Protein AF-A0A7S1C9T9-F1 (afdb_monomer_lite)

Organism: NCBI:txid1486930

Structure (mmCIF, N/CA/C/O backbone):
data_AF-A0A7S1C9T9-F1
#
_entry.id   AF-A0A7S1C9T9-F1
#
loop_
_atom_site.group_PDB
_atom_site.id
_atom_site.type_symbol
_atom_site.label_atom_id
_atom_site.label_alt_id
_atom_site.label_comp_id
_atom_site.label_asym_id
_atom_site.label_entity_id
_atom_site.label_seq_id
_atom_site.pdbx_PDB_ins_code
_atom_site.Cartn_x
_atom_site.Cartn_y
_atom_site.Cartn_z
_atom_site.occupancy
_atom_site.B_iso_or_equiv
_atom_site.auth_seq_id
_atom_site.auth_comp_id
_atom_site.auth_asym_id
_atom_site.auth_atom_id
_atom_site.pdbx_PDB_model_num
ATOM 1 N N . GLU A 1 1 ? 15.257 5.053 -12.855 1.00 74.94 1 GLU A N 1
ATOM 2 C CA . GLU A 1 1 ? 14.164 5.044 -13.873 1.00 74.94 1 GLU A CA 1
ATOM 3 C C . GLU A 1 1 ? 14.576 4.338 -15.169 1.00 74.94 1 GLU A C 1
ATOM 5 O O . GLU A 1 1 ? 15.765 4.117 -15.386 1.00 74.94 1 GLU A O 1
ATOM 10 N N . THR A 1 2 ? 13.607 3.994 -16.032 1.00 85.38 2 THR A N 1
ATOM 11 C CA . THR A 1 2 ? 13.855 3.476 -17.392 1.00 85.38 2 THR A CA 1
ATOM 12 C C . THR A 1 2 ? 13.085 4.294 -18.427 1.00 85.38 2 THR A C 1
ATOM 14 O O . THR A 1 2 ? 11.864 4.397 -18.360 1.00 85.38 2 THR A O 1
ATOM 17 N N . PHE A 1 3 ? 13.801 4.847 -19.402 1.00 87.50 3 PHE A N 1
ATOM 18 C CA . PHE A 1 3 ? 13.254 5.573 -20.543 1.00 87.50 3 PHE A CA 1
ATOM 19 C C . PHE A 1 3 ? 13.081 4.640 -21.746 1.00 87.50 3 PHE A C 1
ATOM 21 O O . PHE A 1 3 ? 13.987 3.866 -22.072 1.00 87.50 3 PHE A O 1
ATOM 28 N N . VAL A 1 4 ? 11.938 4.745 -22.430 1.00 90.62 4 VAL A N 1
ATOM 29 C CA . VAL A 1 4 ? 11.589 3.912 -23.587 1.00 90.62 4 VAL A CA 1
ATOM 30 C C . VAL A 1 4 ? 11.142 4.789 -24.748 1.00 90.62 4 VAL A C 1
ATOM 32 O O . VAL A 1 4 ? 10.147 5.500 -24.652 1.00 90.62 4 VAL A O 1
ATOM 35 N N . ASP A 1 5 ? 11.854 4.696 -25.866 1.00 90.25 5 ASP A N 1
ATOM 36 C CA . ASP A 1 5 ? 11.481 5.322 -27.135 1.00 90.25 5 ASP A CA 1
ATOM 37 C C . ASP A 1 5 ? 11.073 4.239 -28.138 1.00 90.25 5 ASP A C 1
ATOM 39 O O . ASP A 1 5 ? 11.792 3.252 -28.308 1.00 90.25 5 ASP A O 1
ATOM 43 N N . VAL A 1 6 ? 9.925 4.410 -28.797 1.00 89.69 6 VAL A N 1
ATOM 44 C CA . VAL A 1 6 ? 9.402 3.494 -29.818 1.00 89.69 6 VAL A CA 1
ATOM 45 C C . VAL A 1 6 ? 9.073 4.286 -31.076 1.00 89.69 6 VAL A C 1
ATOM 47 O O . VAL A 1 6 ? 8.178 5.128 -31.091 1.00 89.69 6 VAL A O 1
ATOM 50 N N . ALA A 1 7 ? 9.759 3.964 -32.168 1.00 87.56 7 ALA A N 1
ATOM 51 C CA . ALA A 1 7 ? 9.621 4.646 -33.444 1.00 87.56 7 ALA A CA 1
ATOM 52 C C . ALA A 1 7 ? 9.407 3.656 -34.592 1.00 87.56 7 ALA A C 1
ATOM 54 O O . ALA A 1 7 ? 9.913 2.530 -34.594 1.00 87.56 7 ALA A O 1
ATOM 55 N N . ARG A 1 8 ? 8.696 4.102 -35.628 1.00 83.19 8 ARG A N 1
ATOM 56 C CA . ARG A 1 8 ? 8.595 3.377 -36.896 1.00 83.19 8 ARG A CA 1
ATOM 57 C C . ARG A 1 8 ? 9.705 3.853 -37.826 1.00 83.19 8 ARG A C 1
ATOM 59 O O . ARG A 1 8 ? 9.804 5.040 -38.122 1.00 83.19 8 ARG A O 1
ATOM 66 N N . GLY A 1 9 ? 10.556 2.939 -38.281 1.00 71.38 9 GLY A N 1
ATOM 67 C CA . GLY A 1 9 ? 11.629 3.278 -39.211 1.00 71.38 9 GLY A CA 1
ATOM 68 C C . GLY A 1 9 ? 11.079 3.702 -40.573 1.00 71.38 9 GLY A C 1
ATOM 69 O O . GLY A 1 9 ? 10.150 3.083 -41.089 1.00 71.38 9 GLY A O 1
ATOM 70 N N . ALA A 1 10 ? 11.675 4.721 -41.193 1.00 64.69 10 ALA A N 1
ATOM 71 C CA . ALA A 1 10 ? 11.466 4.984 -42.614 1.00 64.69 10 ALA A CA 1
ATOM 72 C C . ALA A 1 10 ? 12.168 3.894 -43.442 1.00 64.69 10 ALA A C 1
ATOM 74 O O . ALA A 1 10 ? 13.320 3.541 -43.184 1.00 64.69 10 ALA A O 1
ATOM 75 N N . SER A 1 11 ? 11.472 3.339 -44.433 1.00 59.44 11 SER A N 1
ATOM 76 C CA . SER A 1 11 ? 12.044 2.336 -45.330 1.00 59.44 11 SER A CA 1
ATOM 77 C C . SER A 1 11 ? 12.941 2.992 -46.370 1.00 59.44 11 SER A C 1
ATOM 79 O O . SER A 1 11 ? 12.469 3.792 -47.172 1.00 59.44 11 SER A O 1
ATOM 81 N N . ALA A 1 12 ? 14.216 2.609 -46.418 1.00 58.22 12 ALA A N 1
ATOM 82 C CA . ALA A 1 12 ? 15.121 3.048 -47.480 1.00 58.22 12 ALA A CA 1
ATOM 83 C C . ALA A 1 12 ? 14.881 2.322 -48.825 1.00 58.22 12 ALA A C 1
ATOM 85 O O . ALA A 1 12 ? 15.506 2.679 -49.820 1.00 58.22 12 ALA A O 1
ATOM 86 N N . ARG A 1 13 ? 14.037 1.273 -48.876 1.00 56.56 13 ARG A N 1
ATOM 87 C CA . ARG A 1 13 ? 13.898 0.377 -50.050 1.00 56.56 13 ARG A CA 1
ATOM 88 C C . ARG A 1 13 ? 12.470 -0.134 -50.319 1.00 56.56 13 ARG A C 1
ATOM 90 O O . ARG A 1 13 ? 12.299 -1.246 -50.802 1.00 56.56 13 ARG A O 1
ATOM 97 N N . GLY A 1 14 ? 11.430 0.638 -50.003 1.00 53.69 14 GLY A N 1
ATOM 98 C CA . GLY A 1 14 ? 10.050 0.346 -50.437 1.00 53.69 14 GLY A CA 1
ATOM 99 C C . GLY A 1 14 ? 9.322 -0.829 -49.753 1.00 53.69 14 GLY A C 1
ATOM 100 O O . GLY A 1 14 ? 8.134 -1.009 -49.992 1.00 53.69 14 GLY A O 1
ATOM 101 N N . GLY A 1 15 ? 9.966 -1.601 -48.870 1.00 56.22 15 GLY A N 1
ATOM 102 C CA . GLY A 1 15 ? 9.287 -2.551 -47.970 1.00 56.22 15 GLY A CA 1
ATOM 103 C C . GLY A 1 15 ? 8.829 -1.863 -46.681 1.00 56.22 15 GLY A C 1
ATOM 104 O O . GLY A 1 15 ? 9.570 -1.031 -46.168 1.00 56.22 15 GLY A O 1
ATOM 105 N N . GLY A 1 16 ? 7.633 -2.161 -46.159 1.00 58.59 16 GLY A N 1
ATOM 106 C CA . GLY A 1 16 ? 7.063 -1.489 -44.978 1.00 58.59 16 GLY A CA 1
ATOM 107 C C . GLY A 1 16 ? 8.057 -1.353 -43.814 1.00 58.59 16 GLY A C 1
ATOM 108 O O . GLY A 1 16 ? 8.670 -2.331 -43.397 1.00 58.59 16 GLY A O 1
ATOM 109 N N . GLY A 1 17 ? 8.247 -0.128 -43.316 1.00 70.12 17 GLY A N 1
ATOM 110 C CA . GLY A 1 17 ? 9.241 0.176 -42.286 1.00 70.12 17 GLY A CA 1
ATOM 111 C C . GLY A 1 17 ? 9.000 -0.578 -40.975 1.00 70.12 17 GLY A C 1
ATOM 112 O O . GLY A 1 17 ? 7.881 -0.558 -40.455 1.00 70.12 17 GLY A O 1
ATOM 113 N N . GLY A 1 18 ? 10.046 -1.241 -40.468 1.00 82.88 18 GLY A N 1
ATOM 114 C CA . GLY A 1 18 ? 10.023 -1.989 -39.208 1.00 82.88 18 GLY A CA 1
ATOM 115 C C . GLY A 1 18 ? 9.964 -1.091 -37.968 1.00 82.88 18 GLY A C 1
ATOM 116 O O . GLY A 1 18 ? 10.210 0.115 -38.041 1.00 82.88 18 GLY A O 1
ATOM 117 N N . TRP A 1 19 ? 9.646 -1.689 -36.822 1.00 89.56 19 TRP A N 1
ATOM 118 C CA . TRP A 1 19 ? 9.646 -1.008 -35.527 1.00 89.56 19 TRP A CA 1
ATOM 119 C C . TRP A 1 19 ? 11.050 -0.966 -34.925 1.00 89.56 19 TRP A C 1
ATOM 121 O O . TRP A 1 19 ? 11.825 -1.912 -35.058 1.00 89.56 19 TRP A O 1
ATOM 131 N N . ARG A 1 20 ? 11.369 0.135 -34.248 1.00 91.12 20 ARG A N 1
ATOM 132 C CA . ARG A 1 20 ? 12.580 0.309 -33.450 1.00 91.12 20 ARG A CA 1
ATOM 133 C C . ARG A 1 20 ? 12.168 0.722 -32.046 1.00 91.12 20 ARG A C 1
ATOM 135 O O . ARG A 1 20 ? 11.386 1.654 -31.905 1.00 91.12 20 ARG A O 1
ATOM 142 N N . SER A 1 21 ? 12.737 0.074 -31.037 1.00 93.19 21 SER A N 1
ATOM 143 C CA . SER A 1 21 ? 12.641 0.517 -29.647 1.00 93.19 21 SER A CA 1
ATOM 144 C C . SER A 1 21 ? 14.030 0.752 -29.060 1.00 93.19 21 SER A C 1
ATOM 146 O O . SER A 1 21 ? 14.940 -0.034 -29.329 1.00 93.19 21 SER A O 1
ATOM 148 N N . ARG A 1 22 ? 14.192 1.795 -28.244 1.00 93.69 22 ARG A N 1
ATOM 149 C CA . ARG A 1 22 ? 15.407 2.085 -27.475 1.00 93.69 22 ARG A CA 1
ATOM 150 C C . ARG A 1 22 ? 15.043 2.201 -25.999 1.00 93.69 22 ARG A C 1
ATOM 152 O O . ARG A 1 22 ? 14.205 3.020 -25.646 1.00 93.69 22 ARG A O 1
ATOM 159 N N . TRP A 1 23 ? 15.707 1.403 -25.172 1.00 95.62 23 TRP A N 1
ATOM 160 C CA . TRP A 1 23 ? 15.523 1.361 -23.723 1.00 95.62 23 TRP A CA 1
ATOM 161 C C . TRP A 1 23 ? 16.794 1.883 -23.054 1.00 95.62 23 TRP A C 1
ATOM 163 O O . TRP A 1 23 ? 17.895 1.517 -23.473 1.00 95.62 23 TRP A O 1
ATOM 173 N N . ILE A 1 24 ? 16.654 2.772 -22.073 1.00 96.06 24 ILE A N 1
ATOM 174 C CA . ILE A 1 24 ? 17.769 3.364 -21.324 1.00 96.06 24 ILE A CA 1
ATOM 175 C C . ILE A 1 24 ? 17.400 3.348 -19.845 1.00 96.06 24 ILE A C 1
ATOM 177 O O . ILE A 1 24 ? 16.468 4.040 -19.443 1.00 96.06 24 ILE A O 1
ATOM 181 N N . SER A 1 25 ? 18.134 2.583 -19.047 1.00 96.19 25 SER A N 1
ATOM 182 C CA . SER A 1 25 ? 17.994 2.557 -17.590 1.00 96.19 25 SER A CA 1
ATOM 183 C C . SER A 1 25 ? 19.137 3.336 -16.946 1.00 96.19 25 SER A C 1
ATOM 185 O O . SER A 1 25 ? 20.246 3.369 -17.477 1.00 96.19 25 SER A O 1
ATOM 187 N N . GLU A 1 26 ? 18.846 4.006 -15.834 1.00 97.00 26 GLU A N 1
ATOM 188 C CA . GLU A 1 26 ? 19.804 4.865 -15.122 1.00 97.00 26 GLU A CA 1
ATOM 189 C C . GLU A 1 26 ? 20.969 4.089 -14.489 1.00 97.00 26 GLU A C 1
ATOM 191 O O . GLU A 1 26 ? 22.088 4.598 -14.438 1.00 97.00 26 GLU A O 1
ATOM 196 N N . SER A 1 27 ? 20.711 2.867 -14.022 1.00 96.12 27 SER A N 1
ATOM 197 C CA . SER A 1 27 ? 21.665 2.026 -13.299 1.00 96.12 27 SER A CA 1
ATOM 198 C C . SER A 1 27 ? 21.349 0.531 -13.476 1.00 96.12 27 SER A C 1
ATOM 200 O O . SER A 1 27 ? 20.482 0.167 -14.277 1.00 96.12 27 SER A O 1
ATOM 202 N N . GLY A 1 28 ? 22.076 -0.337 -12.764 1.00 94.69 28 GLY A N 1
ATOM 203 C CA . GLY A 1 28 ? 21.952 -1.791 -12.868 1.00 94.69 28 GLY A CA 1
ATOM 204 C C . GLY A 1 28 ? 22.689 -2.405 -14.066 1.00 94.69 28 GLY A C 1
ATOM 205 O O . GLY A 1 28 ? 23.679 -1.869 -14.569 1.00 94.69 28 GLY A O 1
ATOM 206 N N . ILE A 1 29 ? 22.217 -3.573 -14.511 1.00 96.19 29 ILE A N 1
ATOM 207 C CA . ILE A 1 29 ? 22.767 -4.309 -15.658 1.00 96.19 29 ILE A CA 1
ATOM 208 C C . ILE A 1 29 ? 21.782 -4.327 -16.827 1.00 96.19 29 ILE A C 1
ATOM 210 O O . ILE A 1 29 ? 20.577 -4.158 -16.656 1.00 96.19 29 ILE A O 1
ATOM 214 N N . VAL A 1 30 ? 22.294 -4.604 -18.026 1.00 96.25 30 VAL A N 1
ATOM 215 C CA . VAL A 1 30 ? 21.436 -4.984 -19.150 1.00 96.25 30 VAL A CA 1
ATOM 216 C C . VAL A 1 30 ? 21.070 -6.456 -18.990 1.00 96.25 30 VAL A C 1
ATOM 218 O O . VAL A 1 30 ? 21.885 -7.329 -19.280 1.00 96.25 30 VAL A O 1
ATOM 221 N N . ASP A 1 31 ? 19.843 -6.713 -18.550 1.00 96.19 31 ASP A N 1
ATOM 222 C CA . ASP A 1 31 ? 19.233 -8.042 -18.524 1.00 96.19 31 ASP A CA 1
ATOM 223 C C . ASP A 1 31 ? 17.978 -8.039 -19.410 1.00 96.19 31 ASP A C 1
ATOM 225 O O . ASP A 1 31 ? 17.092 -7.198 -19.256 1.00 96.19 31 ASP A O 1
ATOM 229 N N . LEU A 1 32 ? 17.934 -8.928 -20.407 1.00 95.06 32 LEU A N 1
ATOM 230 C CA . LEU A 1 32 ? 16.912 -8.919 -21.453 1.00 95.06 32 LEU A CA 1
ATOM 231 C C . LEU A 1 32 ? 16.450 -10.337 -21.788 1.00 95.06 32 LEU A C 1
ATOM 233 O O . LEU A 1 32 ? 17.209 -11.152 -22.310 1.00 95.06 32 LEU A O 1
ATOM 237 N N . SER A 1 33 ? 15.152 -10.582 -21.604 1.00 95.50 33 SER A N 1
ATOM 238 C CA . SER A 1 33 ? 14.474 -11.800 -22.054 1.00 95.50 33 SER A CA 1
ATOM 239 C C . SER A 1 33 ? 13.655 -11.538 -23.321 1.00 95.50 33 SER A C 1
ATOM 241 O O . SER A 1 33 ? 12.766 -10.689 -23.335 1.00 95.50 33 SER A O 1
ATOM 243 N N . LEU A 1 34 ? 13.929 -12.286 -24.396 1.00 95.88 34 LEU A N 1
ATOM 244 C CA . LEU A 1 34 ? 13.195 -12.188 -25.663 1.00 95.88 34 LEU A CA 1
ATOM 245 C C . LEU A 1 34 ? 12.080 -13.241 -25.735 1.00 95.88 34 LEU A C 1
ATOM 247 O O . LEU A 1 34 ? 12.343 -14.439 -25.839 1.00 95.88 34 LEU A O 1
ATOM 251 N N . LEU A 1 35 ? 10.827 -12.783 -25.726 1.00 96.81 35 LEU A N 1
ATOM 252 C CA . LEU A 1 35 ? 9.632 -13.632 -25.774 1.00 96.81 35 LEU A CA 1
ATOM 253 C C . LEU A 1 35 ? 9.141 -13.764 -27.222 1.00 96.81 35 LEU A C 1
ATOM 255 O O . LEU A 1 35 ? 8.438 -12.899 -27.743 1.00 96.81 35 LEU A O 1
ATOM 259 N N . VAL A 1 36 ? 9.560 -14.827 -27.906 1.00 96.25 36 VAL A N 1
ATOM 260 C CA . VAL A 1 36 ? 9.461 -14.931 -29.375 1.00 96.25 36 VAL A CA 1
ATOM 261 C C . VAL A 1 36 ? 8.105 -15.405 -29.917 1.00 96.25 36 VAL A C 1
ATOM 263 O O . VAL A 1 36 ? 7.907 -15.420 -31.131 1.00 96.25 36 VAL A O 1
ATOM 266 N N . GLY A 1 37 ? 7.145 -15.787 -29.069 1.00 90.12 37 GLY A N 1
ATOM 267 C CA . GLY A 1 37 ? 5.877 -16.342 -29.561 1.00 90.12 37 GLY A CA 1
ATOM 268 C C . GLY A 1 37 ? 6.070 -17.684 -30.294 1.00 90.12 37 GLY A C 1
ATOM 269 O O . GLY A 1 37 ? 6.998 -18.420 -29.960 1.00 90.12 37 GLY A O 1
ATOM 270 N N . PRO A 1 38 ? 5.172 -18.074 -31.224 1.00 96.19 38 PRO A N 1
ATOM 271 C CA . PRO A 1 38 ? 4.821 -17.270 -32.407 1.00 96.19 38 PRO A CA 1
ATOM 272 C C . PRO A 1 38 ? 3.443 -16.597 -32.365 1.00 96.19 38 PRO A C 1
ATOM 274 O O . PRO A 1 38 ? 3.110 -15.821 -33.257 1.00 96.19 38 PRO A O 1
ATOM 277 N N . ARG A 1 39 ? 2.614 -16.897 -31.359 1.00 98.00 39 ARG A N 1
ATOM 278 C CA . ARG A 1 39 ? 1.296 -16.270 -31.162 1.00 98.00 39 ARG A CA 1
ATOM 279 C C . ARG A 1 39 ? 1.306 -15.426 -29.885 1.00 98.00 39 ARG A C 1
ATOM 281 O O . ARG A 1 39 ? 2.039 -15.776 -28.958 1.00 98.00 39 ARG A O 1
ATOM 288 N N . PRO A 1 40 ? 0.466 -14.378 -29.774 1.00 97.00 40 PRO A N 1
ATOM 289 C CA . PRO A 1 40 ? 0.428 -13.526 -28.584 1.00 97.00 40 PRO A CA 1
ATOM 290 C C . PRO A 1 40 ? 0.271 -14.291 -27.260 1.00 97.00 40 PRO A C 1
ATOM 292 O O . PRO A 1 40 ? 0.967 -13.997 -26.294 1.00 97.00 40 PRO A O 1
ATOM 295 N N . HIS A 1 41 ? -0.568 -15.333 -27.209 1.00 97.00 41 HIS A N 1
ATOM 296 C CA . HIS A 1 41 ? -0.736 -16.121 -25.981 1.00 97.00 41 HIS A CA 1
ATOM 297 C C . HIS A 1 41 ? 0.470 -17.021 -25.662 1.00 97.00 41 HIS A C 1
ATOM 299 O O . HIS A 1 41 ? 0.636 -17.418 -24.512 1.00 97.00 41 HIS A O 1
ATOM 305 N N . ASP A 1 42 ? 1.302 -17.374 -26.648 1.00 98.06 42 ASP A N 1
ATOM 306 C CA . ASP A 1 42 ? 2.533 -18.137 -26.412 1.00 98.06 42 ASP A CA 1
ATOM 307 C C . ASP A 1 42 ? 3.591 -17.219 -25.774 1.00 98.06 42 ASP A C 1
ATOM 309 O O . ASP A 1 42 ? 4.225 -17.612 -24.796 1.00 98.06 42 ASP A O 1
ATOM 313 N N . ALA A 1 43 ? 3.696 -15.966 -26.239 1.00 97.44 43 ALA A N 1
ATOM 314 C CA . ALA A 1 43 ? 4.528 -14.941 -25.601 1.00 97.44 43 ALA A CA 1
ATOM 315 C C . ALA A 1 43 ? 4.049 -14.622 -24.173 1.00 97.44 43 ALA A C 1
ATOM 317 O O . ALA A 1 43 ? 4.859 -14.553 -23.251 1.00 97.44 43 ALA A O 1
ATOM 318 N N . LEU A 1 44 ? 2.731 -14.530 -23.954 1.00 97.19 44 LEU A N 1
ATOM 319 C CA . LEU A 1 44 ? 2.160 -14.366 -22.612 1.00 97.19 44 LEU A CA 1
ATOM 320 C C . LEU A 1 44 ? 2.524 -15.539 -21.684 1.00 97.19 44 LEU A C 1
ATOM 322 O O . LEU A 1 44 ? 2.905 -15.329 -20.535 1.00 97.19 44 LEU A O 1
ATOM 326 N N . ARG A 1 45 ? 2.461 -16.787 -22.173 1.00 97.56 45 ARG A N 1
ATOM 327 C CA . ARG A 1 45 ? 2.895 -17.960 -21.393 1.00 97.56 45 ARG A CA 1
ATOM 328 C C . ARG A 1 45 ? 4.375 -17.891 -21.030 1.00 97.56 45 ARG A C 1
ATOM 330 O O . ARG A 1 45 ? 4.706 -18.189 -19.889 1.00 97.56 45 ARG A O 1
ATOM 337 N N . GLN A 1 46 ? 5.236 -17.490 -21.966 1.00 98.12 46 GLN A N 1
ATOM 338 C CA . GLN A 1 46 ? 6.669 -17.308 -21.710 1.00 98.12 46 GLN A CA 1
ATOM 339 C C . GLN A 1 46 ? 6.907 -16.227 -20.645 1.00 98.12 46 GLN A C 1
ATOM 341 O O . GLN A 1 46 ? 7.656 -16.471 -19.707 1.00 98.12 46 GLN A O 1
ATOM 346 N N . MET A 1 47 ? 6.206 -15.090 -20.730 1.00 97.88 47 MET A N 1
ATOM 347 C CA . MET A 1 47 ? 6.270 -14.022 -19.725 1.00 97.88 47 MET A CA 1
ATOM 348 C C . MET A 1 47 ? 5.898 -14.543 -18.332 1.00 97.88 47 MET A C 1
ATOM 350 O O . MET A 1 47 ? 6.693 -14.460 -17.403 1.00 97.88 47 MET A O 1
ATOM 354 N N . THR A 1 48 ? 4.726 -15.172 -18.202 1.00 97.75 48 THR A N 1
ATOM 355 C CA . THR A 1 48 ? 4.239 -15.675 -16.902 1.00 97.75 48 THR A CA 1
ATOM 356 C C . THR A 1 48 ? 5.029 -16.865 -16.350 1.00 97.75 48 THR A C 1
ATOM 358 O O . THR A 1 48 ? 4.933 -17.172 -15.165 1.00 97.75 48 THR A O 1
ATOM 361 N N . ALA A 1 49 ? 5.808 -17.559 -17.183 1.00 97.38 49 ALA A N 1
ATOM 362 C CA . ALA A 1 49 ? 6.744 -18.575 -16.709 1.00 97.38 49 ALA A CA 1
ATOM 363 C C . ALA A 1 49 ? 7.962 -17.953 -16.007 1.00 97.38 49 ALA A C 1
ATOM 365 O O . ALA A 1 49 ? 8.536 -18.596 -15.134 1.00 97.38 49 ALA A O 1
ATOM 366 N N . LEU A 1 50 ? 8.335 -16.721 -16.372 1.00 97.38 50 LEU A N 1
ATOM 367 C CA . LEU A 1 50 ? 9.443 -15.979 -15.769 1.00 97.38 50 LEU A CA 1
ATOM 368 C C . LEU A 1 50 ? 8.990 -15.162 -14.555 1.00 97.38 50 LEU A C 1
ATOM 370 O O . LEU A 1 50 ? 9.662 -15.163 -13.532 1.00 97.38 50 LEU A O 1
ATOM 374 N N . THR A 1 51 ? 7.853 -14.472 -14.663 1.00 96.88 51 THR A N 1
ATOM 375 C CA . THR A 1 51 ? 7.412 -13.474 -13.669 1.00 96.88 51 THR A CA 1
ATOM 376 C C . THR A 1 51 ? 6.293 -13.967 -12.754 1.00 96.88 51 THR A C 1
ATOM 378 O O . THR A 1 51 ? 5.784 -13.207 -11.937 1.00 96.88 51 THR A O 1
ATOM 381 N N . GLY A 1 52 ? 5.861 -15.219 -12.909 1.00 97.12 52 GLY A N 1
ATOM 382 C CA . GLY A 1 52 ? 4.716 -15.770 -12.192 1.00 97.12 52 GLY A CA 1
ATOM 383 C C . GLY A 1 52 ? 3.373 -15.513 -12.880 1.00 97.12 52 GLY A C 1
ATOM 384 O O . GLY A 1 52 ? 3.262 -14.865 -13.925 1.00 97.12 52 GLY A O 1
ATOM 385 N N . ARG A 1 53 ? 2.323 -16.094 -12.297 1.00 97.50 53 ARG A N 1
ATOM 386 C CA . ARG A 1 53 ? 0.937 -15.997 -12.774 1.00 97.50 53 ARG A CA 1
ATOM 387 C C . ARG A 1 53 ? 0.111 -15.204 -11.773 1.00 97.50 53 ARG A C 1
ATOM 389 O O . ARG A 1 53 ? 0.436 -15.184 -10.592 1.00 97.50 53 ARG A O 1
ATOM 396 N N . GLN A 1 54 ? -0.986 -14.624 -12.253 1.00 97.31 54 GLN A N 1
ATOM 397 C CA . GLN A 1 54 ? -1.979 -13.973 -11.406 1.00 97.31 54 GLN A CA 1
ATOM 398 C C . GLN A 1 54 ? -2.399 -14.908 -10.263 1.00 97.31 54 GLN A C 1
ATOM 400 O O . GLN A 1 54 ? -2.861 -16.025 -10.517 1.00 97.31 54 GLN A O 1
ATOM 405 N N . ALA A 1 55 ? -2.251 -14.441 -9.022 1.00 97.19 55 ALA A N 1
ATOM 406 C CA . ALA A 1 55 ? -2.810 -15.116 -7.859 1.00 97.19 55 ALA A CA 1
ATOM 407 C C . ALA A 1 55 ? -4.332 -15.219 -8.020 1.00 97.19 55 ALA A C 1
ATOM 409 O O . ALA A 1 55 ? -4.966 -14.264 -8.477 1.00 97.19 55 ALA A O 1
ATOM 410 N N . LEU A 1 56 ? -4.915 -16.371 -7.682 1.00 97.88 56 LEU A N 1
ATOM 411 C CA . LEU A 1 56 ? -6.357 -16.582 -7.799 1.00 97.88 56 LEU A CA 1
ATOM 412 C C . LEU A 1 56 ? -7.080 -15.629 -6.830 1.00 97.88 56 LEU A C 1
ATOM 414 O O . LEU A 1 56 ? -6.935 -15.810 -5.620 1.00 97.88 56 LEU A O 1
ATOM 418 N N . PRO A 1 57 ? -7.843 -14.632 -7.317 1.00 97.81 57 PRO A N 1
ATOM 419 C CA . PRO A 1 57 ? -8.507 -13.696 -6.423 1.00 97.81 57 PRO A CA 1
ATOM 420 C C . PRO A 1 57 ? -9.609 -14.409 -5.627 1.00 97.81 57 PRO A C 1
ATOM 422 O O . PRO A 1 57 ? -10.300 -15.279 -6.179 1.00 97.81 57 PRO A O 1
ATOM 425 N N . PRO A 1 58 ? -9.828 -14.042 -4.352 1.00 97.75 58 PRO A N 1
ATOM 426 C CA . PRO A 1 58 ? -11.002 -14.503 -3.630 1.00 97.75 58 PRO A CA 1
ATOM 427 C C . PRO A 1 58 ? -12.259 -13.997 -4.344 1.00 97.75 58 PRO A C 1
ATOM 429 O O . PRO A 1 58 ? -12.280 -12.901 -4.900 1.00 97.75 58 PRO A O 1
ATOM 432 N N . ARG A 1 59 ? -13.329 -14.797 -4.335 1.00 98.25 59 ARG A N 1
ATOM 433 C CA . ARG A 1 59 ? -14.521 -14.539 -5.161 1.00 98.25 59 ARG A CA 1
ATOM 434 C C . ARG A 1 59 ? -15.110 -13.134 -4.975 1.00 98.25 59 ARG A C 1
ATOM 436 O O . ARG A 1 59 ? -15.514 -12.537 -5.967 1.00 98.25 59 ARG A O 1
ATOM 443 N N . PHE A 1 60 ? -15.142 -12.622 -3.743 1.00 98.44 60 PHE A N 1
ATOM 444 C CA . PHE A 1 60 ? -15.699 -11.299 -3.433 1.00 98.44 60 PHE A CA 1
ATOM 445 C C . PHE A 1 60 ? -14.941 -10.163 -4.142 1.00 98.44 60 PHE A C 1
ATOM 447 O O . PHE A 1 60 ? -15.543 -9.153 -4.483 1.00 98.44 60 PHE A O 1
ATOM 454 N N . ALA A 1 61 ? -13.639 -10.341 -4.414 1.00 98.31 61 ALA A N 1
ATOM 455 C CA . ALA A 1 61 ? -12.794 -9.321 -5.037 1.00 98.31 61 ALA A CA 1
ATOM 456 C C . ALA A 1 61 ? -13.086 -9.128 -6.538 1.00 98.31 61 ALA A C 1
ATOM 458 O O . ALA A 1 61 ? -12.552 -8.222 -7.170 1.00 98.31 61 ALA A O 1
ATOM 459 N N . LEU A 1 62 ? -13.910 -10.005 -7.123 1.00 98.56 62 LEU A N 1
ATOM 460 C CA . LEU A 1 62 ? -14.437 -9.876 -8.485 1.00 98.56 62 LEU A CA 1
ATOM 461 C C . LEU A 1 62 ? -15.822 -9.207 -8.515 1.00 98.56 62 LEU A C 1
ATOM 463 O O . LEU A 1 62 ? -16.372 -8.995 -9.597 1.00 98.56 62 LEU A O 1
ATOM 467 N N . GLY A 1 63 ? -16.409 -8.955 -7.342 1.00 98.44 63 GLY A N 1
ATOM 468 C CA . GLY A 1 63 ? -17.707 -8.318 -7.178 1.00 98.44 63 GLY A CA 1
ATOM 469 C C . GLY A 1 63 ? -17.654 -6.803 -7.356 1.00 98.44 63 GLY A C 1
ATOM 470 O O . GLY A 1 63 ? -16.673 -6.241 -7.843 1.00 98.44 63 GLY A O 1
ATOM 471 N N . TYR A 1 64 ? -18.724 -6.114 -6.955 1.00 98.75 64 TYR A N 1
ATOM 472 C CA . TYR A 1 64 ? -18.746 -4.650 -6.981 1.00 98.75 64 TYR A CA 1
ATOM 473 C C . TYR A 1 64 ? -18.164 -4.068 -5.686 1.00 98.75 64 TYR A C 1
ATOM 475 O O . TYR A 1 64 ? -18.545 -4.455 -4.579 1.00 98.75 64 TYR A O 1
ATOM 483 N N . HIS A 1 65 ? -17.227 -3.134 -5.843 1.00 98.88 65 HIS A N 1
ATOM 484 C CA . HIS A 1 65 ? -16.526 -2.453 -4.761 1.00 98.88 65 HIS A CA 1
ATOM 485 C C . HIS A 1 65 ? -17.005 -1.003 -4.687 1.00 98.88 65 HIS A C 1
ATOM 487 O O . HIS A 1 65 ? -16.906 -0.258 -5.662 1.00 98.88 65 HIS A O 1
ATOM 493 N N . GLN A 1 66 ? -17.499 -0.598 -3.522 1.00 98.81 66 GLN A N 1
ATOM 494 C CA . GLN A 1 66 ? -18.023 0.738 -3.284 1.00 98.81 66 GLN A CA 1
ATOM 495 C C . GLN A 1 66 ? -17.055 1.535 -2.400 1.00 98.81 66 GLN A C 1
ATOM 497 O O . GLN A 1 66 ? -16.847 1.229 -1.225 1.00 98.81 66 GLN A O 1
ATOM 502 N N . CYS A 1 67 ? -16.488 2.600 -2.967 1.00 98.81 67 CYS A N 1
ATOM 503 C CA . CYS A 1 67 ? -15.453 3.424 -2.348 1.00 98.81 67 CYS A CA 1
ATOM 504 C C . CYS A 1 67 ? -15.707 4.920 -2.584 1.00 98.81 67 CYS A C 1
ATOM 506 O O . CYS A 1 67 ? -16.356 5.311 -3.557 1.00 98.81 67 CYS A O 1
ATOM 508 N N . ARG A 1 68 ? -15.183 5.753 -1.684 1.00 98.69 68 ARG A N 1
ATOM 509 C CA . ARG A 1 68 ? -14.937 7.187 -1.872 1.00 98.69 68 ARG A CA 1
ATOM 510 C C . ARG A 1 68 ? -13.913 7.658 -0.842 1.00 98.69 68 ARG A C 1
ATOM 512 O O . ARG A 1 68 ? -13.858 7.102 0.250 1.00 98.69 68 ARG A O 1
ATOM 519 N N . TRP A 1 69 ? -13.260 8.776 -1.128 1.00 97.88 69 TRP A N 1
ATOM 520 C CA . TRP A 1 69 ? -12.587 9.586 -0.116 1.00 97.88 69 TRP A CA 1
ATOM 521 C C . TRP A 1 69 ? -13.577 10.584 0.508 1.00 97.88 69 TRP A C 1
ATOM 523 O O . TRP A 1 69 ? -14.007 11.542 -0.141 1.00 97.88 69 TRP A O 1
ATOM 533 N N . ASN A 1 70 ? -14.038 10.452 1.752 1.00 98.12 70 ASN A N 1
ATOM 534 C CA . ASN A 1 70 ? -14.079 9.303 2.664 1.00 98.12 70 ASN A CA 1
ATOM 535 C C . ASN A 1 70 ? -15.547 9.028 3.046 1.00 98.12 70 ASN A C 1
ATOM 537 O O . ASN A 1 70 ? -16.363 9.961 2.984 1.00 98.12 70 ASN A O 1
ATOM 541 N N . TYR A 1 71 ? -15.887 7.816 3.496 1.00 98.75 71 TYR A N 1
ATOM 542 C CA . TYR A 1 71 ? -17.049 7.665 4.389 1.00 98.75 71 TYR A CA 1
ATOM 543 C C . TYR A 1 71 ? -16.722 8.278 5.742 1.00 98.75 71 TYR A C 1
ATOM 545 O O . TYR A 1 71 ? -15.591 8.163 6.215 1.00 98.75 71 TYR A O 1
ATOM 553 N N . LYS A 1 72 ? -17.695 8.986 6.311 1.00 98.38 72 LYS A N 1
ATOM 554 C CA . LYS A 1 72 ? -17.462 9.885 7.446 1.00 98.38 72 LYS A CA 1
ATOM 555 C C . LYS A 1 72 ? -17.214 9.142 8.754 1.00 98.38 72 LYS A C 1
ATOM 557 O O . LYS A 1 72 ? -16.348 9.554 9.510 1.00 98.38 72 LYS A O 1
ATOM 562 N N . ASP A 1 73 ? -18.001 8.108 9.015 1.00 98.81 73 ASP A N 1
ATOM 563 C CA . ASP A 1 73 ? -18.064 7.377 10.281 1.00 98.81 73 ASP A CA 1
ATOM 564 C C . ASP A 1 73 ? -18.796 6.033 10.080 1.00 98.81 73 ASP A C 1
ATOM 566 O O . ASP A 1 73 ? -19.237 5.701 8.973 1.00 98.81 73 ASP A O 1
ATOM 570 N N . GLU A 1 74 ? -18.959 5.255 11.152 1.00 98.50 74 GLU A N 1
ATOM 571 C CA . GLU A 1 74 ? -19.727 3.997 11.134 1.00 98.50 74 GLU A CA 1
ATOM 572 C C . GLU A 1 74 ? -21.185 4.173 10.686 1.00 98.50 74 GLU A C 1
ATOM 574 O O . GLU A 1 74 ? -21.754 3.288 10.041 1.00 98.50 74 GLU A O 1
ATOM 579 N N . ALA A 1 75 ? -21.814 5.306 11.011 1.00 98.69 75 ALA A N 1
ATOM 580 C CA . ALA A 1 75 ? -23.202 5.556 10.642 1.00 98.69 75 ALA A CA 1
ATOM 581 C C . ALA A 1 75 ? -23.347 5.755 9.127 1.00 98.69 75 ALA A C 1
ATOM 583 O O . ALA A 1 75 ? -24.292 5.232 8.534 1.00 98.69 75 ALA A O 1
ATOM 584 N N . ASP A 1 76 ? -22.401 6.452 8.495 1.00 98.81 76 ASP A N 1
ATOM 585 C CA . ASP A 1 76 ? -22.315 6.605 7.042 1.00 98.81 76 ASP A CA 1
ATOM 586 C C . ASP A 1 76 ? -22.099 5.246 6.357 1.00 98.81 76 ASP A C 1
ATOM 588 O O . ASP A 1 76 ? -22.807 4.910 5.407 1.00 98.81 76 ASP A O 1
ATOM 592 N N . VAL A 1 77 ? -21.217 4.398 6.905 1.00 98.75 77 VAL A N 1
ATOM 593 C CA . VAL A 1 77 ? -21.012 3.022 6.414 1.00 98.75 77 VAL A CA 1
ATOM 594 C C . VAL A 1 77 ? -22.319 2.226 6.413 1.00 98.75 77 VAL A C 1
ATOM 596 O O . VAL A 1 77 ? -22.686 1.638 5.392 1.00 98.75 77 VAL A O 1
ATOM 599 N N . PHE A 1 78 ? -23.064 2.231 7.522 1.00 98.62 78 PHE A N 1
ATOM 600 C CA . PHE A 1 78 ? -24.340 1.517 7.595 1.00 98.62 78 PHE A CA 1
ATOM 601 C C . PHE A 1 78 ? -25.440 2.149 6.741 1.00 98.62 78 PHE A C 1
ATOM 603 O O . PHE A 1 78 ? -26.296 1.429 6.225 1.00 98.62 78 PHE A O 1
ATOM 610 N N . ALA A 1 79 ? -25.442 3.472 6.579 1.00 98.75 79 ALA A N 1
ATOM 611 C CA . ALA A 1 79 ? -26.391 4.150 5.705 1.00 98.75 79 ALA A CA 1
ATOM 612 C C . ALA A 1 79 ? -26.181 3.736 4.242 1.00 98.75 79 ALA A C 1
ATOM 614 O O . ALA A 1 79 ? -27.152 3.460 3.536 1.00 98.75 79 ALA A O 1
ATOM 615 N N . VAL A 1 80 ? -24.924 3.633 3.804 1.00 98.69 80 VAL A N 1
ATOM 616 C CA . VAL A 1 80 ? -24.564 3.144 2.468 1.00 98.69 80 VAL A CA 1
ATOM 617 C C . VAL A 1 80 ? -24.961 1.674 2.307 1.00 98.69 80 VAL A C 1
ATOM 619 O O . VAL A 1 80 ? -25.691 1.360 1.367 1.00 98.69 80 VAL A O 1
ATOM 622 N N . ASP A 1 81 ? -24.579 0.799 3.246 1.00 98.50 81 ASP A N 1
ATOM 623 C CA . ASP A 1 81 ? -24.966 -0.627 3.273 1.00 98.50 81 ASP A CA 1
ATOM 624 C C . ASP A 1 81 ? -26.481 -0.817 3.103 1.00 98.50 81 ASP A C 1
ATOM 626 O O . ASP A 1 81 ? -26.933 -1.579 2.243 1.00 98.50 81 ASP A O 1
ATOM 630 N N . ALA A 1 82 ? -27.266 -0.057 3.872 1.00 98.44 82 ALA A N 1
ATOM 631 C CA . ALA A 1 82 ? -28.721 -0.101 3.840 1.00 98.44 82 ALA A CA 1
ATOM 632 C C . ALA A 1 82 ? -29.306 0.409 2.515 1.00 98.44 82 ALA A C 1
ATOM 634 O O . ALA A 1 82 ? -30.321 -0.116 2.060 1.00 98.44 82 ALA A O 1
ATOM 635 N N . LYS A 1 83 ? -28.686 1.403 1.866 1.00 98.62 83 LYS A N 1
ATOM 636 C CA . LYS A 1 83 ? -29.169 1.933 0.582 1.00 98.62 83 LYS A CA 1
ATOM 637 C C . LYS A 1 83 ? -28.962 0.966 -0.579 1.00 98.62 83 LYS A C 1
ATOM 639 O O . LYS A 1 83 ? -29.822 0.902 -1.455 1.00 98.62 83 LYS A O 1
ATOM 644 N N . PHE A 1 84 ? -27.887 0.180 -0.576 1.00 98.50 84 PHE A N 1
ATOM 645 C CA . PHE A 1 84 ? -27.735 -0.908 -1.549 1.00 98.50 84 PHE A CA 1
ATOM 646 C C . PHE A 1 84 ? -28.835 -1.961 -1.401 1.00 98.50 84 PHE A C 1
ATOM 648 O O . PHE A 1 84 ? -29.393 -2.400 -2.406 1.00 98.50 84 PHE A O 1
ATOM 655 N N . GLU A 1 85 ? -29.199 -2.305 -0.163 1.00 96.88 85 GLU A N 1
ATOM 656 C CA . GLU A 1 85 ? -30.321 -3.210 0.116 1.00 96.88 85 GLU A CA 1
ATOM 657 C C . GLU A 1 85 ? -31.664 -2.607 -0.322 1.00 96.88 85 GLU A C 1
ATOM 659 O O . GLU A 1 85 ? -32.418 -3.242 -1.057 1.00 96.88 85 GLU A O 1
ATOM 664 N N . GLU A 1 86 ? -31.951 -1.360 0.068 1.00 98.38 86 GLU A N 1
ATOM 665 C CA . GLU A 1 86 ? -33.192 -0.650 -0.280 1.00 98.38 86 GLU A CA 1
ATOM 666 C C . GLU A 1 86 ? -33.419 -0.586 -1.795 1.00 98.38 86 GLU A C 1
ATOM 668 O O . GLU A 1 86 ? -34.543 -0.754 -2.270 1.00 98.38 86 GLU A O 1
ATOM 673 N N . HIS A 1 87 ? -32.352 -0.350 -2.558 1.00 98.44 87 HIS A N 1
ATOM 674 C CA . HIS A 1 87 ? -32.416 -0.207 -4.009 1.00 98.44 87 HIS A CA 1
ATOM 675 C C . HIS A 1 87 ? -32.128 -1.505 -4.774 1.00 98.44 87 HIS A C 1
ATOM 677 O O . HIS A 1 87 ? -32.129 -1.485 -6.005 1.00 98.44 87 HIS A O 1
ATOM 683 N N . ASN A 1 88 ? -31.927 -2.627 -4.074 1.00 97.31 88 ASN A N 1
ATOM 684 C CA . ASN A 1 88 ? -31.617 -3.931 -4.663 1.00 97.31 88 ASN A CA 1
ATOM 685 C C . ASN A 1 88 ? -30.418 -3.880 -5.636 1.00 97.31 88 ASN A C 1
ATOM 687 O O . ASN A 1 88 ? -30.446 -4.463 -6.724 1.00 97.31 88 ASN A O 1
ATOM 691 N N . PHE A 1 89 ? -29.366 -3.156 -5.247 1.00 98.12 89 PHE A N 1
ATOM 692 C CA . PHE A 1 89 ? -28.093 -3.132 -5.959 1.00 98.12 89 PHE A CA 1
ATOM 693 C C . PHE A 1 89 ? -27.083 -4.035 -5.237 1.00 98.12 89 PHE A C 1
ATOM 695 O O . PHE A 1 89 ? -26.826 -3.827 -4.051 1.00 98.12 89 PHE A O 1
ATOM 702 N N . PRO A 1 90 ? -26.488 -5.032 -5.914 1.00 97.88 90 PRO A N 1
ATOM 703 C CA . PRO A 1 90 ? -25.497 -5.897 -5.288 1.00 97.88 90 PRO A CA 1
ATOM 704 C C . PRO A 1 90 ? -24.153 -5.176 -5.127 1.00 97.88 90 PRO A C 1
ATOM 706 O O . PRO A 1 90 ? -23.691 -4.497 -6.045 1.00 97.88 90 PRO A O 1
ATOM 709 N N . TYR A 1 91 ? -23.500 -5.378 -3.982 1.00 98.62 91 TYR A N 1
ATOM 710 C CA . TYR A 1 91 ? -22.092 -5.045 -3.777 1.00 98.62 91 TYR A CA 1
ATOM 711 C C . TYR A 1 91 ? -21.439 -6.018 -2.794 1.00 98.62 91 TYR A C 1
ATOM 713 O O . TYR A 1 91 ? -22.108 -6.556 -1.909 1.00 98.62 91 TYR A O 1
ATOM 721 N N . ASP A 1 92 ? -20.133 -6.217 -2.949 1.00 98.81 92 ASP A N 1
ATOM 722 C CA . ASP A 1 92 ? -19.353 -7.178 -2.170 1.00 98.81 92 ASP A CA 1
ATOM 723 C C . ASP A 1 92 ? -18.456 -6.488 -1.138 1.00 98.81 92 ASP A C 1
ATOM 725 O O . ASP A 1 92 ? -18.240 -7.037 -0.058 1.00 98.81 92 ASP A O 1
ATOM 729 N N . VAL A 1 93 ? -17.930 -5.292 -1.440 1.00 98.94 93 VAL A N 1
ATOM 730 C CA . VAL A 1 93 ? -16.899 -4.649 -0.607 1.00 98.94 93 VAL A CA 1
ATOM 731 C C . VAL A 1 93 ? -17.173 -3.168 -0.379 1.00 98.94 93 VAL A C 1
ATOM 733 O O . VAL A 1 93 ? -17.393 -2.426 -1.337 1.00 98.94 93 VAL A O 1
ATOM 736 N N . LEU A 1 94 ? -17.087 -2.725 0.877 1.00 98.88 94 LEU A N 1
ATOM 737 C CA . LEU A 1 94 ? -17.080 -1.308 1.253 1.00 98.88 94 LEU A CA 1
ATOM 738 C C . LEU A 1 94 ? -15.671 -0.879 1.676 1.00 98.88 94 LEU A C 1
ATOM 740 O O . LEU A 1 94 ? -15.007 -1.583 2.433 1.00 98.88 94 LEU A O 1
ATOM 744 N N . TRP A 1 95 ? -15.211 0.261 1.170 1.00 98.94 95 TRP A N 1
ATOM 745 C CA . TRP A 1 95 ? -13.834 0.729 1.351 1.00 98.94 95 TRP A CA 1
ATOM 746 C C . TRP A 1 95 ? -13.759 1.937 2.281 1.00 98.94 95 TRP A C 1
ATOM 748 O O . TRP A 1 95 ? -14.569 2.855 2.162 1.00 98.94 95 TRP A O 1
ATOM 758 N N . LEU A 1 96 ? -12.756 1.962 3.153 1.00 98.94 96 LEU A N 1
ATOM 759 C CA . LEU A 1 96 ? -12.425 3.080 4.024 1.00 98.94 96 LEU A CA 1
ATOM 760 C C . LEU A 1 96 ? -11.059 3.652 3.647 1.00 98.94 96 LEU A C 1
ATOM 762 O O . LEU A 1 96 ? -10.020 3.013 3.810 1.00 98.94 96 LEU A O 1
ATOM 766 N N . ASP A 1 97 ? -11.096 4.878 3.145 1.00 98.88 97 ASP A N 1
ATOM 767 C CA . ASP A 1 97 ? -9.931 5.680 2.774 1.00 98.88 97 ASP A CA 1
ATOM 768 C C . ASP A 1 97 ? -9.341 6.373 4.035 1.00 98.88 97 ASP A C 1
ATOM 770 O O . ASP A 1 97 ? -9.803 6.120 5.156 1.00 98.88 97 ASP A O 1
ATOM 774 N N . ILE A 1 98 ? -8.311 7.206 3.909 1.00 98.56 98 ILE A N 1
ATOM 775 C CA . ILE A 1 98 ? -7.380 7.612 4.976 1.00 98.56 98 ILE A CA 1
ATOM 776 C C . ILE A 1 98 ? -8.025 8.258 6.210 1.00 98.56 98 ILE A C 1
ATOM 778 O O . ILE A 1 98 ? -7.451 8.192 7.298 1.00 98.56 98 ILE A O 1
ATOM 782 N N . GLU A 1 99 ? -9.214 8.860 6.091 1.00 98.69 99 GLU A N 1
ATOM 783 C CA . GLU A 1 99 ? -9.897 9.502 7.228 1.00 98.69 99 GLU A CA 1
ATOM 784 C C . GLU A 1 99 ? -10.432 8.506 8.274 1.00 98.69 99 GLU A C 1
ATOM 786 O O . GLU A 1 99 ? -10.895 8.937 9.323 1.00 98.69 99 GLU A O 1
ATOM 791 N N . HIS A 1 100 ? -10.357 7.189 8.035 1.00 98.81 100 HIS A N 1
ATOM 792 C CA . HIS A 1 100 ? -10.708 6.197 9.062 1.00 98.81 100 HIS A CA 1
ATOM 793 C C . HIS A 1 100 ? -9.654 6.050 10.167 1.00 98.81 100 HIS A C 1
ATOM 795 O O . HIS A 1 100 ? -9.944 5.489 11.222 1.00 98.81 100 HIS A O 1
ATOM 801 N N . THR A 1 101 ? -8.434 6.524 9.918 1.00 98.81 101 THR A N 1
ATOM 802 C CA . THR A 1 101 ? -7.285 6.393 10.822 1.00 98.81 101 THR A CA 1
ATOM 803 C C . THR A 1 101 ? -7.237 7.515 11.863 1.00 98.81 101 THR A C 1
ATOM 805 O O . THR A 1 101 ? -7.665 8.637 11.591 1.00 98.81 101 THR A O 1
ATOM 808 N N . ASP A 1 102 ? -6.608 7.280 13.021 1.00 98.56 102 ASP A N 1
ATOM 809 C CA . ASP A 1 102 ? -6.290 8.353 13.976 1.00 98.56 102 ASP A CA 1
ATOM 810 C C . ASP A 1 102 ? -5.168 9.240 13.415 1.00 98.56 102 ASP A C 1
ATOM 812 O O . ASP A 1 102 ? -3.970 8.965 13.558 1.00 98.56 102 ASP A O 1
ATOM 816 N N . GLY A 1 103 ? -5.553 10.331 12.752 1.00 98.06 103 GLY A N 1
ATOM 817 C CA . GLY A 1 103 ? -4.614 11.350 12.290 1.00 98.06 103 GLY A CA 1
ATOM 818 C C . GLY A 1 103 ? -3.584 10.826 11.284 1.00 98.06 103 GLY A C 1
ATOM 819 O O . GLY A 1 103 ? -2.427 11.265 11.327 1.00 98.06 103 GLY A O 1
ATOM 820 N N . LYS A 1 104 ? -4.004 9.914 10.390 1.00 98.69 104 LYS A N 1
ATOM 821 C CA . LYS A 1 104 ? -3.172 9.293 9.339 1.00 98.69 104 LYS A CA 1
ATOM 822 C C . LYS A 1 104 ? -2.079 8.385 9.913 1.00 98.69 104 LYS A C 1
ATOM 824 O O . LYS A 1 104 ? -0.994 8.248 9.357 1.00 98.69 104 LYS A O 1
ATOM 829 N N . ARG A 1 105 ? -2.360 7.775 11.068 1.00 98.81 105 ARG A N 1
ATOM 830 C CA . ARG A 1 105 ? -1.586 6.666 11.635 1.00 98.81 105 ARG A CA 1
ATOM 831 C C . ARG A 1 105 ? -2.228 5.359 11.176 1.00 98.81 105 ARG A C 1
ATOM 833 O O . ARG A 1 105 ? -3.306 5.012 11.645 1.00 98.81 105 ARG A O 1
ATOM 840 N N . TYR A 1 106 ? -1.608 4.656 10.238 1.00 98.75 106 TYR A N 1
ATOM 841 C CA . TYR A 1 106 ? -2.109 3.356 9.782 1.00 98.75 106 TYR A CA 1
ATOM 842 C C . TYR A 1 106 ? -2.168 2.320 10.921 1.00 98.75 106 TYR A C 1
ATOM 844 O O . TYR A 1 106 ? -1.603 2.534 11.990 1.00 98.75 106 TYR A O 1
ATOM 852 N N . PHE A 1 107 ? -2.902 1.220 10.734 1.00 98.69 107 PHE A N 1
ATOM 853 C CA . PHE A 1 107 ? -3.179 0.240 11.804 1.00 98.69 107 PHE A CA 1
ATOM 854 C C . PHE A 1 107 ? -3.867 0.840 13.047 1.00 98.69 107 PHE A C 1
ATOM 856 O O . PHE A 1 107 ? -3.785 0.303 14.149 1.00 98.69 107 PHE A O 1
ATOM 863 N N . THR A 1 108 ? -4.559 1.968 12.882 1.00 98.81 108 THR A N 1
ATOM 864 C CA . THR A 1 108 ? -5.377 2.591 13.927 1.00 98.81 108 THR A CA 1
ATOM 865 C C . THR A 1 108 ? -6.746 2.967 13.375 1.00 98.81 108 THR A C 1
ATOM 867 O O . THR A 1 108 ? -6.960 2.974 12.163 1.00 98.81 108 THR A O 1
ATOM 870 N N . TRP A 1 109 ? -7.656 3.318 14.279 1.00 98.81 109 TRP A N 1
ATOM 871 C CA . TRP A 1 109 ? -8.995 3.796 13.965 1.00 98.81 109 TRP A CA 1
ATOM 872 C C . TRP A 1 109 ? -9.234 5.126 14.680 1.00 98.81 109 TRP A C 1
ATOM 874 O O . TRP A 1 109 ? -8.900 5.259 15.863 1.00 98.81 109 TRP A O 1
ATOM 884 N N . ASP A 1 110 ? -9.825 6.102 13.993 1.00 98.62 110 ASP A N 1
ATOM 885 C CA . ASP A 1 110 ? -10.323 7.323 14.627 1.00 98.62 110 ASP A CA 1
ATOM 886 C C . ASP A 1 110 ? -11.476 6.944 15.566 1.00 98.62 110 ASP A C 1
ATOM 888 O O . ASP A 1 110 ? -12.585 6.661 15.124 1.00 98.62 110 ASP A O 1
ATOM 892 N N . LYS A 1 111 ? -11.210 6.872 16.875 1.00 98.00 111 LYS A N 1
ATOM 893 C CA . LYS A 1 111 ? -12.183 6.369 17.863 1.00 98.00 111 LYS A CA 1
ATOM 894 C C . LYS A 1 111 ? -13.502 7.157 17.899 1.00 98.00 111 LYS A C 1
ATOM 896 O O . LYS A 1 111 ? -14.536 6.524 18.096 1.00 98.00 111 LYS A O 1
ATOM 901 N N . PRO A 1 112 ? -13.517 8.499 17.770 1.00 98.44 112 PRO A N 1
ATOM 902 C CA . PRO A 1 112 ? -14.766 9.247 17.629 1.00 98.44 112 PRO A CA 1
ATOM 903 C C . PRO A 1 112 ? -15.635 8.840 16.430 1.00 98.44 112 PRO A C 1
ATOM 905 O O . PRO A 1 112 ? -16.856 8.809 16.574 1.00 98.44 112 PRO A O 1
ATOM 908 N N . LEU A 1 113 ? -15.035 8.554 15.271 1.00 98.50 113 LEU A N 1
ATOM 909 C CA . LEU A 1 113 ? -15.760 8.231 14.030 1.00 98.50 113 LEU A CA 1
ATOM 910 C C . LEU A 1 113 ? -16.027 6.724 13.863 1.00 98.50 113 LEU A C 1
ATOM 912 O O . LEU A 1 113 ? -17.067 6.322 13.337 1.00 98.50 113 LEU A O 1
ATOM 916 N N . PHE A 1 114 ? -15.101 5.896 14.344 1.00 98.75 114 PHE A N 1
ATOM 917 C CA . PHE A 1 114 ? -15.097 4.436 14.263 1.00 98.75 114 PHE A CA 1
ATOM 918 C C . PHE A 1 114 ? -14.855 3.809 15.651 1.00 98.75 114 PHE A C 1
ATOM 920 O O . PHE A 1 114 ? -13.788 3.245 15.908 1.00 98.75 114 PHE A O 1
ATOM 927 N N . PRO A 1 115 ? -15.809 3.945 16.595 1.00 98.44 115 PRO A N 1
ATOM 928 C CA . PRO A 1 115 ? -15.664 3.447 17.965 1.00 98.44 115 PRO A CA 1
ATOM 929 C C . PRO A 1 115 ? -15.734 1.917 18.113 1.00 98.44 115 PRO A C 1
ATOM 931 O O . PRO A 1 115 ? -15.275 1.387 19.126 1.00 98.44 115 PRO A O 1
ATOM 934 N N . ALA A 1 116 ? -16.324 1.199 17.157 1.00 98.56 116 ALA A N 1
ATOM 935 C CA . ALA A 1 116 ? -16.556 -0.244 17.179 1.00 98.56 116 ALA A CA 1
ATOM 936 C C . ALA A 1 116 ? -16.267 -0.899 15.802 1.00 98.56 116 ALA A C 1
ATOM 938 O O . ALA A 1 116 ? -17.129 -1.591 15.243 1.00 98.56 116 ALA A O 1
ATOM 939 N N . PRO A 1 117 ? -15.038 -0.762 15.263 1.00 98.56 117 PRO A N 1
ATOM 940 C CA . PRO A 1 117 ? -14.720 -1.144 13.888 1.00 98.56 117 PRO A CA 1
ATOM 941 C C . PRO A 1 117 ? -14.897 -2.642 13.619 1.00 98.56 117 PRO A C 1
ATOM 943 O O . PRO A 1 117 ? -15.374 -3.014 12.546 1.00 98.56 117 PRO A O 1
ATOM 946 N N . ALA A 1 118 ? -14.590 -3.501 14.596 1.00 98.75 118 ALA A N 1
ATOM 947 C CA . ALA A 1 118 ? -14.803 -4.943 14.476 1.00 98.75 118 ALA A CA 1
ATOM 948 C C . ALA A 1 118 ? -16.298 -5.289 14.351 1.00 98.75 118 ALA A C 1
ATOM 950 O O . ALA A 1 118 ? -16.693 -6.008 13.440 1.00 98.75 118 ALA A O 1
ATOM 951 N N . ALA A 1 119 ? -17.154 -4.689 15.188 1.00 98.69 119 ALA A N 1
ATOM 952 C CA . ALA A 1 119 ? -18.600 -4.907 15.122 1.00 98.69 119 ALA A CA 1
ATOM 953 C C . ALA A 1 119 ? -19.207 -4.372 13.813 1.00 98.69 119 ALA A C 1
ATOM 955 O O . ALA A 1 119 ? -20.137 -4.969 13.267 1.00 98.69 119 ALA A O 1
ATOM 956 N N . MET A 1 120 ? -18.675 -3.262 13.286 1.00 98.75 120 MET A N 1
ATOM 957 C CA . MET A 1 120 ? -19.043 -2.754 11.964 1.00 98.75 120 MET A CA 1
ATOM 958 C C . MET A 1 120 ? -18.725 -3.772 10.866 1.00 98.75 120 MET A C 1
ATOM 960 O O . MET A 1 120 ? -19.597 -4.079 10.052 1.00 98.75 120 MET A O 1
ATOM 964 N N . GLN A 1 121 ? -17.509 -4.319 10.858 1.00 98.75 121 GLN A N 1
ATOM 965 C CA . GLN A 1 121 ? -17.096 -5.335 9.888 1.00 98.75 121 GLN A CA 1
ATOM 966 C C . GLN A 1 121 ? -17.935 -6.610 10.002 1.00 98.75 121 GLN A C 1
ATOM 968 O O . GLN A 1 121 ? -18.433 -7.093 8.985 1.00 98.75 121 GLN A O 1
ATOM 973 N N . ASP A 1 122 ? -18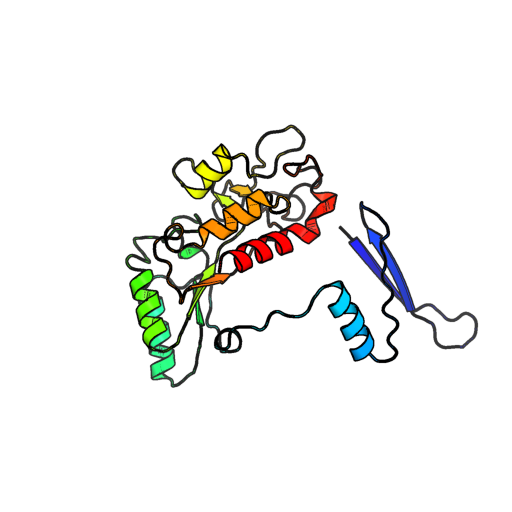.149 -7.116 11.217 1.00 98.62 122 ASP A N 1
ATOM 974 C CA . ASP A 1 122 ? -18.925 -8.334 11.465 1.00 98.62 122 ASP A CA 1
ATOM 975 C C . ASP A 1 122 ? -20.362 -8.201 10.946 1.00 98.62 122 ASP A C 1
ATOM 977 O O . ASP A 1 122 ? -20.871 -9.093 10.268 1.00 98.62 122 ASP A O 1
ATOM 981 N N . LYS A 1 123 ? -20.997 -7.044 11.158 1.00 98.31 123 LYS A N 1
ATOM 982 C CA . LYS A 1 123 ? -22.358 -6.778 10.674 1.00 98.31 123 LYS A CA 1
ATOM 983 C C . LYS A 1 123 ? -22.458 -6.711 9.146 1.00 98.31 123 LYS A C 1
ATOM 985 O O . LYS A 1 123 ? -23.475 -7.107 8.575 1.00 98.31 123 LYS A O 1
ATOM 990 N N . LEU A 1 124 ? -21.422 -6.226 8.459 1.00 98.19 124 LEU A N 1
ATOM 991 C CA . LEU A 1 124 ? -21.344 -6.333 6.996 1.00 98.19 124 LEU A CA 1
ATOM 992 C C . LEU A 1 124 ? -21.126 -7.799 6.578 1.00 98.19 124 LEU A C 1
ATOM 994 O O . LEU A 1 124 ? -21.770 -8.292 5.646 1.00 98.19 124 LEU A O 1
ATOM 998 N N . ALA A 1 125 ? -20.262 -8.515 7.299 1.00 98.25 125 ALA A N 1
ATOM 999 C CA . ALA A 1 125 ? -19.912 -9.904 7.030 1.00 98.25 125 ALA A CA 1
ATOM 1000 C C . ALA A 1 125 ? -21.086 -10.882 7.200 1.00 98.25 125 ALA A C 1
ATOM 1002 O O . ALA A 1 125 ? -21.136 -11.874 6.472 1.00 98.25 125 ALA A O 1
ATOM 1003 N N . GLU A 1 126 ? -22.070 -10.583 8.058 1.00 97.75 126 GLU A N 1
ATOM 1004 C CA . GLU A 1 126 ? -23.339 -11.330 8.165 1.00 97.75 126 GLU A CA 1
ATOM 1005 C C . GLU A 1 126 ? -24.076 -11.449 6.818 1.00 97.75 126 GLU A C 1
ATOM 1007 O O . GLU A 1 126 ? -24.790 -12.423 6.579 1.00 97.75 126 GLU A O 1
ATOM 1012 N N . ARG A 1 127 ? -23.872 -10.488 5.906 1.00 95.50 127 ARG A N 1
ATOM 1013 C CA . ARG A 1 127 ? -24.428 -10.493 4.540 1.00 95.50 127 ARG A CA 1
ATOM 1014 C C . ARG A 1 127 ? -23.451 -11.006 3.481 1.00 95.50 127 ARG A C 1
ATOM 1016 O O . ARG A 1 127 ? -23.710 -10.882 2.289 1.00 95.50 127 ARG A O 1
ATOM 1023 N N . GLY A 1 128 ? -22.315 -11.560 3.895 1.00 97.38 128 GLY A N 1
ATOM 1024 C CA . GLY A 1 128 ? -21.250 -12.018 3.002 1.00 97.38 128 GLY A CA 1
ATOM 1025 C C . GLY A 1 128 ? -20.348 -10.905 2.460 1.00 97.38 128 GLY A C 1
ATOM 1026 O O . GLY A 1 128 ? -19.431 -11.209 1.697 1.00 97.38 128 GLY A O 1
ATOM 1027 N N . ARG A 1 129 ? -20.556 -9.647 2.872 1.00 98.62 129 ARG A N 1
ATOM 1028 C CA . ARG A 1 129 ? -19.749 -8.497 2.442 1.00 98.62 129 ARG A CA 1
ATOM 1029 C C . ARG A 1 129 ? -18.389 -8.480 3.135 1.00 98.62 129 ARG A C 1
ATOM 1031 O O . ARG A 1 129 ? -18.184 -9.152 4.150 1.00 98.62 129 ARG A O 1
ATOM 1038 N N . LYS A 1 130 ? -17.460 -7.714 2.569 1.00 98.81 130 LYS A N 1
ATOM 1039 C CA . LYS A 1 130 ? -16.119 -7.450 3.102 1.00 98.81 130 LYS A CA 1
ATOM 1040 C C . LYS A 1 130 ? -15.879 -5.962 3.272 1.00 98.81 130 LYS A C 1
ATOM 1042 O O . LYS A 1 130 ? -16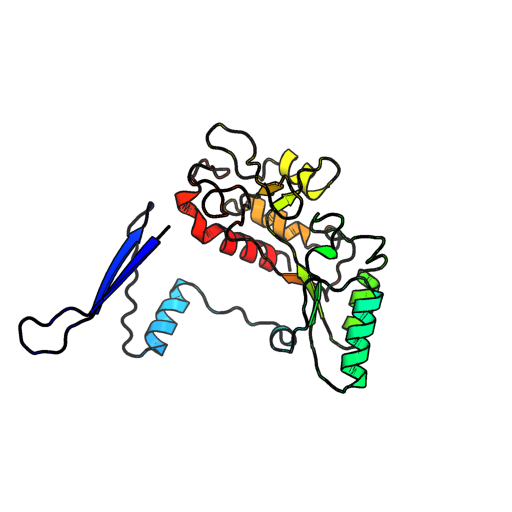.591 -5.128 2.708 1.00 98.81 130 LYS A O 1
ATOM 1047 N N . MET A 1 131 ? -14.854 -5.646 4.047 1.00 98.88 131 MET A N 1
ATOM 1048 C CA . MET A 1 131 ? -14.346 -4.292 4.186 1.00 98.88 131 MET A CA 1
ATOM 1049 C C . MET A 1 131 ? -12.914 -4.230 3.670 1.00 98.88 131 MET A C 1
ATOM 1051 O O . MET A 1 131 ? -12.168 -5.196 3.802 1.00 98.88 131 MET A O 1
ATOM 1055 N N . VAL A 1 132 ? -12.538 -3.096 3.089 1.00 98.94 132 VAL A N 1
ATOM 1056 C CA . VAL A 1 132 ? -11.147 -2.774 2.761 1.00 98.94 132 VAL A CA 1
ATOM 1057 C C . VAL A 1 132 ? -10.752 -1.493 3.483 1.00 98.94 132 VAL A C 1
ATOM 1059 O O . VAL A 1 132 ? -11.478 -0.508 3.382 1.00 98.94 132 VAL A O 1
ATOM 1062 N N . THR A 1 133 ? -9.617 -1.487 4.178 1.00 98.88 133 THR A N 1
ATOM 1063 C CA . THR A 1 133 ? -8.994 -0.264 4.712 1.00 98.88 133 THR A CA 1
ATOM 1064 C C . THR A 1 133 ? -7.707 0.061 3.967 1.00 98.88 133 THR A C 1
ATOM 1066 O O . THR A 1 133 ? -6.973 -0.833 3.541 1.00 98.88 133 THR A O 1
ATOM 1069 N N . ILE A 1 134 ? -7.436 1.352 3.791 1.00 98.94 134 ILE A N 1
ATOM 1070 C CA . ILE A 1 134 ? -6.177 1.827 3.215 1.00 98.94 134 ILE A CA 1
ATOM 1071 C C . ILE A 1 134 ? -5.023 1.750 4.230 1.00 98.94 134 ILE A C 1
ATOM 1073 O O . ILE A 1 134 ? -5.187 2.105 5.399 1.00 98.94 134 ILE A O 1
ATOM 1077 N N . VAL A 1 135 ? -3.854 1.294 3.781 1.00 98.81 135 VAL A N 1
ATOM 1078 C CA . VAL A 1 135 ? -2.598 1.245 4.540 1.00 98.81 135 VAL A CA 1
ATOM 1079 C C . VAL A 1 135 ? -1.450 1.600 3.589 1.00 98.81 135 VAL A C 1
ATOM 1081 O O . VAL A 1 135 ? -1.086 0.798 2.724 1.00 98.81 135 VAL A O 1
ATOM 1084 N N . ASP A 1 136 ? -0.867 2.786 3.763 1.00 98.88 136 ASP A N 1
ATOM 1085 C CA . ASP A 1 136 ? 0.209 3.299 2.900 1.00 98.88 136 ASP A CA 1
ATOM 1086 C C . ASP A 1 136 ? 1.591 3.107 3.552 1.00 98.88 136 ASP A C 1
ATOM 1088 O O . ASP A 1 136 ? 1.687 2.935 4.772 1.00 98.88 136 ASP A O 1
ATOM 1092 N N . PRO A 1 137 ? 2.698 3.171 2.783 1.00 98.62 137 PRO A N 1
ATOM 1093 C CA . PRO A 1 137 ? 4.021 2.814 3.301 1.00 98.62 137 PRO A CA 1
ATOM 1094 C C . PRO A 1 137 ? 4.719 3.931 4.097 1.00 98.62 137 PRO A C 1
ATOM 1096 O O . PRO A 1 137 ? 5.839 3.740 4.583 1.00 98.62 137 PRO A O 1
ATOM 1099 N N . HIS A 1 138 ? 4.100 5.109 4.215 1.00 98.81 138 HIS A N 1
ATOM 1100 C CA . HIS A 1 138 ? 4.660 6.249 4.934 1.00 98.81 138 HIS A CA 1
ATOM 1101 C C . HIS A 1 138 ? 4.158 6.281 6.381 1.00 98.81 138 HIS A C 1
ATOM 1103 O O . HIS A 1 138 ? 2.968 6.348 6.665 1.00 98.81 138 HIS A O 1
ATOM 1109 N N . ILE A 1 139 ? 5.075 6.248 7.338 1.00 98.88 139 ILE A N 1
ATOM 1110 C CA . ILE A 1 139 ? 4.760 6.113 8.758 1.00 98.88 139 ILE A CA 1
ATOM 1111 C C . ILE A 1 139 ? 4.914 7.472 9.430 1.00 98.88 139 ILE A C 1
ATOM 1113 O O . ILE A 1 139 ? 6.015 8.025 9.477 1.00 98.88 139 ILE A O 1
ATOM 1117 N N . LYS A 1 140 ? 3.812 8.010 9.970 1.00 98.81 140 LYS A N 1
ATOM 1118 C CA . LYS A 1 140 ? 3.811 9.271 10.725 1.00 98.81 140 LYS A CA 1
ATOM 1119 C C . LYS A 1 140 ? 4.921 9.280 11.777 1.00 98.81 140 LYS A C 1
ATOM 1121 O O . LYS A 1 140 ? 4.979 8.384 12.617 1.00 98.81 140 LYS A O 1
ATOM 1126 N N . ARG A 1 141 ? 5.747 10.328 11.785 1.00 98.56 141 ARG A N 1
ATOM 1127 C CA . ARG A 1 141 ? 6.805 10.516 12.789 1.00 98.56 141 ARG A CA 1
ATOM 1128 C C . ARG A 1 141 ? 6.209 11.029 14.096 1.00 98.56 141 ARG A C 1
ATOM 1130 O O . ARG A 1 141 ? 6.101 12.230 14.327 1.00 98.56 141 ARG A O 1
ATOM 1137 N N . ASP A 1 142 ? 5.773 10.093 14.928 1.00 98.12 142 ASP A N 1
ATOM 1138 C CA . ASP A 1 142 ? 5.160 10.347 16.230 1.00 98.12 142 ASP A CA 1
ATOM 1139 C C . ASP A 1 142 ? 5.658 9.312 17.253 1.00 98.12 142 ASP A C 1
ATOM 1141 O O . ASP A 1 142 ? 5.320 8.134 17.132 1.00 98.12 142 ASP A O 1
ATOM 1145 N N . PRO A 1 143 ? 6.443 9.704 18.273 1.00 95.69 143 PRO A N 1
ATOM 1146 C CA . PRO A 1 143 ? 6.927 8.779 19.299 1.00 95.69 143 PRO A CA 1
ATOM 1147 C C . PRO A 1 143 ? 5.819 8.069 20.093 1.00 95.69 143 PRO A C 1
ATOM 1149 O O . PRO A 1 143 ? 6.082 7.026 20.685 1.00 95.69 143 PRO A O 1
ATOM 1152 N N . GLY A 1 144 ? 4.599 8.621 20.127 1.00 97.69 144 GLY A N 1
ATOM 1153 C CA . GLY A 1 144 ? 3.431 7.990 20.750 1.00 97.69 144 GLY A CA 1
ATOM 1154 C C . GLY A 1 144 ? 2.729 6.960 19.858 1.00 97.69 144 GLY A C 1
ATOM 1155 O O . GLY A 1 144 ? 1.830 6.262 20.322 1.00 97.69 144 GLY A O 1
ATOM 1156 N N . TYR A 1 145 ? 3.122 6.849 18.588 1.00 98.44 145 TYR A N 1
ATOM 1157 C CA . TYR A 1 145 ? 2.576 5.890 17.636 1.00 98.44 145 TYR A CA 1
ATOM 1158 C C . TYR A 1 145 ? 3.416 4.607 17.639 1.00 98.44 145 TYR A C 1
ATOM 1160 O O . TYR A 1 145 ? 4.606 4.614 17.311 1.00 98.44 145 TYR A O 1
ATOM 1168 N N . HIS A 1 146 ? 2.795 3.490 18.022 1.00 97.69 146 HIS A N 1
ATOM 1169 C CA . HIS A 1 146 ? 3.485 2.214 18.238 1.00 97.69 146 HIS A CA 1
ATOM 1170 C C . HIS A 1 146 ? 4.230 1.728 16.981 1.00 97.69 146 HIS A C 1
ATOM 1172 O O . HIS A 1 146 ? 5.422 1.454 17.060 1.00 97.69 146 HIS A O 1
ATOM 1178 N N . VAL A 1 147 ? 3.601 1.760 15.801 1.00 98.44 147 VAL A N 1
ATOM 1179 C CA . VAL A 1 147 ? 4.245 1.371 14.529 1.00 98.44 147 VAL A CA 1
ATOM 1180 C C . VAL A 1 147 ? 5.499 2.206 14.270 1.00 98.44 147 VAL A C 1
ATOM 1182 O O . VAL A 1 147 ? 6.537 1.660 13.902 1.00 98.44 147 VAL A O 1
ATOM 1185 N N . HIS A 1 148 ? 5.437 3.523 14.510 1.00 98.69 148 HIS A N 1
ATOM 1186 C CA . HIS A 1 148 ? 6.592 4.392 14.311 1.00 98.69 148 HIS A CA 1
ATOM 1187 C C . HIS A 1 148 ? 7.725 4.094 15.290 1.00 98.69 148 HIS A C 1
ATOM 1189 O O . HIS A 1 148 ? 8.874 3.925 14.876 1.00 98.69 148 HIS A O 1
ATOM 1195 N N . SER A 1 149 ? 7.395 4.049 16.580 1.00 98.31 149 SER A N 1
ATOM 1196 C CA . SER A 1 149 ? 8.364 3.857 17.661 1.00 98.31 149 SER A CA 1
ATOM 1197 C C . SER A 1 149 ? 9.043 2.486 17.605 1.00 98.31 149 SER A C 1
ATOM 1199 O O . SER A 1 149 ? 10.244 2.394 17.854 1.00 98.31 149 SER A O 1
ATOM 1201 N N . GLU A 1 150 ? 8.320 1.434 17.220 1.00 98.31 150 GLU A N 1
ATOM 1202 C CA . GLU A 1 150 ? 8.881 0.100 17.004 1.00 98.31 150 GLU A CA 1
ATOM 1203 C C . GLU A 1 150 ? 9.801 0.062 15.780 1.00 98.31 150 GLU A C 1
ATOM 1205 O O . GLU A 1 150 ? 10.956 -0.344 15.910 1.00 98.31 150 GLU A O 1
ATOM 1210 N N . ALA A 1 151 ? 9.350 0.567 14.625 1.00 98.56 151 ALA A N 1
ATOM 1211 C CA . ALA A 1 151 ? 10.162 0.588 13.408 1.00 98.56 151 ALA A CA 1
ATOM 1212 C C . ALA A 1 151 ? 11.432 1.446 13.544 1.00 98.56 151 ALA A C 1
ATOM 1214 O O . ALA A 1 151 ? 12.484 1.071 13.025 1.00 98.56 151 ALA A O 1
ATOM 1215 N N . SER A 1 152 ? 11.363 2.566 14.274 1.00 98.19 152 SER A N 1
ATOM 1216 C CA . SER A 1 152 ? 12.540 3.395 14.567 1.00 98.19 152 SER A CA 1
ATOM 1217 C C . SER A 1 152 ? 13.521 2.659 15.483 1.00 98.19 152 SER A C 1
ATOM 1219 O O . SER A 1 152 ? 14.715 2.589 15.192 1.00 98.19 152 SER A O 1
ATOM 1221 N N . ARG A 1 153 ? 13.023 2.022 16.555 1.00 98.25 153 ARG A N 1
ATOM 1222 C CA . ARG A 1 153 ? 13.848 1.233 17.487 1.00 98.25 153 ARG A CA 1
ATOM 1223 C C . ARG A 1 153 ? 14.560 0.070 16.793 1.00 98.25 153 ARG A C 1
ATOM 1225 O O . ARG A 1 153 ? 15.688 -0.251 17.155 1.00 98.25 153 ARG A O 1
ATOM 1232 N N . GLU A 1 154 ? 13.902 -0.560 15.827 1.00 98.31 154 GLU A N 1
ATOM 1233 C CA . GLU A 1 154 ? 14.438 -1.697 15.072 1.00 98.31 154 GLU A CA 1
ATOM 1234 C C . GLU A 1 154 ? 15.245 -1.284 13.830 1.00 98.31 154 GLU A C 1
ATOM 1236 O O . GLU A 1 154 ? 15.869 -2.133 13.193 1.00 98.31 154 GLU A O 1
ATOM 1241 N N . GLY A 1 155 ? 15.296 0.016 13.515 1.00 98.25 155 GLY A N 1
ATOM 1242 C CA . GLY A 1 155 ? 16.070 0.552 12.398 1.00 98.25 155 GLY A CA 1
ATOM 1243 C C . GLY A 1 155 ? 15.551 0.086 11.037 1.00 98.25 155 GLY A C 1
ATOM 1244 O O . GLY A 1 155 ? 16.341 -0.343 10.202 1.00 98.25 155 GLY A O 1
ATOM 1245 N N . LEU A 1 156 ? 14.232 0.135 10.830 1.00 98.81 156 LEU A N 1
ATOM 1246 C CA . LEU A 1 156 ? 13.555 -0.418 9.644 1.00 98.81 156 LEU A CA 1
ATOM 1247 C C . LEU A 1 156 ? 13.358 0.591 8.499 1.00 98.81 156 LEU A C 1
ATOM 1249 O O . LEU A 1 156 ? 12.812 0.247 7.449 1.00 98.81 156 LEU A O 1
ATOM 1253 N N . TYR A 1 157 ? 13.755 1.848 8.699 1.00 98.81 157 TYR A N 1
ATOM 1254 C CA . TYR A 1 157 ? 13.513 2.926 7.744 1.00 98.81 157 TYR A CA 1
ATOM 1255 C C . TYR A 1 157 ? 14.639 3.107 6.730 1.00 98.81 157 TYR A C 1
ATOM 1257 O O . TYR A 1 157 ? 15.821 2.948 7.038 1.00 98.81 157 TYR A O 1
ATOM 1265 N N . VAL A 1 158 ? 14.253 3.563 5.538 1.00 98.75 158 VAL A N 1
ATOM 1266 C CA . VAL A 1 158 ? 15.170 4.137 4.550 1.00 98.75 158 VAL A CA 1
ATOM 1267 C C . VAL A 1 158 ? 15.952 5.293 5.183 1.00 98.75 158 VAL A C 1
ATOM 1269 O O . VAL A 1 158 ? 15.433 6.031 6.028 1.00 98.75 158 VAL A O 1
ATOM 1272 N N . ARG A 1 159 ? 17.212 5.464 4.777 1.00 98.56 159 ARG A N 1
ATOM 1273 C CA . ARG A 1 159 ? 18.134 6.469 5.318 1.00 98.56 159 ARG A CA 1
ATOM 1274 C C . ARG A 1 159 ? 18.481 7.545 4.293 1.00 98.56 159 ARG A C 1
ATOM 1276 O O . ARG A 1 159 ? 18.430 7.312 3.089 1.00 98.56 159 ARG A O 1
ATOM 1283 N N . ASN A 1 160 ? 18.877 8.725 4.763 1.00 98.12 160 ASN A N 1
ATOM 1284 C CA . ASN A 1 160 ? 19.493 9.729 3.890 1.00 98.12 160 ASN A CA 1
ATOM 1285 C C . ASN A 1 160 ? 20.919 9.298 3.508 1.00 98.12 160 ASN A C 1
ATOM 1287 O O . ASN A 1 160 ? 21.549 8.528 4.237 1.00 98.12 160 ASN A O 1
ATOM 1291 N N . LYS A 1 161 ? 21.474 9.868 2.429 1.00 96.25 161 LYS A N 1
ATOM 1292 C CA . LYS A 1 161 ? 22.877 9.642 2.028 1.00 96.25 161 LYS A CA 1
ATOM 1293 C C . LYS A 1 161 ? 23.906 9.950 3.122 1.00 96.25 161 LYS A C 1
ATOM 1295 O O . LYS A 1 161 ? 24.933 9.288 3.206 1.00 96.25 161 LYS A O 1
ATOM 1300 N N . ASP A 1 162 ? 23.612 10.934 3.971 1.00 93.94 162 ASP A N 1
ATOM 1301 C CA . ASP A 1 162 ? 24.498 11.397 5.044 1.00 93.94 162 ASP A CA 1
ATOM 1302 C C . ASP A 1 162 ? 24.232 10.646 6.367 1.00 93.94 162 ASP A C 1
ATOM 1304 O O . ASP A 1 162 ? 24.789 10.980 7.413 1.00 93.94 162 ASP A O 1
ATOM 1308 N N . GLY A 1 163 ? 23.372 9.621 6.328 1.00 90.44 163 GLY A N 1
ATOM 1309 C CA . GLY A 1 163 ? 22.893 8.876 7.487 1.00 90.44 163 GLY A CA 1
ATOM 1310 C C . GLY A 1 163 ? 21.595 9.430 8.085 1.00 90.44 163 GLY A C 1
ATOM 1311 O O . GLY A 1 163 ? 21.020 10.418 7.628 1.00 90.44 163 GLY A O 1
ATOM 1312 N N . GLY A 1 164 ? 21.110 8.754 9.129 1.00 95.75 164 GLY A N 1
ATOM 1313 C CA . GLY A 1 164 ? 19.820 9.051 9.760 1.00 95.75 164 GLY A CA 1
ATOM 1314 C C . GLY A 1 164 ? 18.613 8.619 8.920 1.00 95.75 164 GLY A C 1
ATOM 1315 O O . GLY A 1 164 ? 18.723 8.387 7.718 1.00 95.75 164 GLY A O 1
ATOM 1316 N N . GLU A 1 165 ? 17.457 8.493 9.567 1.00 97.69 165 GLU A N 1
ATOM 1317 C CA . GLU A 1 165 ? 16.198 8.115 8.914 1.00 97.69 165 GLU A CA 1
ATOM 1318 C C . GLU A 1 165 ? 15.741 9.195 7.924 1.00 97.69 165 GLU A C 1
ATOM 1320 O O . GLU A 1 165 ? 15.743 10.386 8.251 1.00 97.69 165 GLU A O 1
ATOM 1325 N N . PHE A 1 166 ? 15.305 8.779 6.737 1.00 98.31 166 PHE A N 1
ATOM 1326 C CA . PHE A 1 166 ? 14.703 9.667 5.748 1.00 98.31 166 PHE A CA 1
ATOM 1327 C C . PHE A 1 166 ? 13.408 10.291 6.304 1.00 98.31 166 PHE A C 1
ATOM 1329 O O . PHE A 1 166 ? 12.552 9.587 6.844 1.00 98.31 166 PHE A O 1
ATOM 1336 N N . ASP A 1 167 ? 13.280 11.616 6.194 1.00 97.88 167 ASP A N 1
ATOM 1337 C CA . ASP A 1 167 ? 12.102 12.392 6.608 1.00 97.88 167 ASP A CA 1
ATOM 1338 C C . ASP A 1 167 ? 11.482 13.066 5.382 1.00 97.88 167 ASP A C 1
ATOM 1340 O O . ASP A 1 167 ? 12.071 13.966 4.777 1.00 97.88 167 ASP A O 1
ATOM 1344 N N . GLY A 1 168 ? 10.291 12.610 5.012 1.00 98.12 168 GLY A N 1
ATOM 1345 C CA . GLY A 1 168 ? 9.493 13.169 3.931 1.00 98.12 168 GLY A CA 1
ATOM 1346 C C . GLY A 1 168 ? 8.130 13.629 4.432 1.00 98.12 168 GLY A C 1
ATOM 1347 O O . GLY A 1 168 ? 7.696 13.285 5.528 1.00 98.12 168 GLY A O 1
ATOM 1348 N N . TRP A 1 169 ? 7.426 14.409 3.621 1.00 98.62 169 TRP A N 1
ATOM 1349 C CA . TRP A 1 169 ? 6.062 14.837 3.916 1.00 98.62 169 TRP A CA 1
ATOM 1350 C C . TRP A 1 169 ? 5.070 14.022 3.096 1.00 98.62 169 TRP A C 1
ATOM 1352 O O . TRP A 1 169 ? 5.261 13.841 1.897 1.00 98.62 169 TRP A O 1
ATOM 1362 N N . CYS A 1 170 ? 4.013 13.547 3.745 1.00 98.69 170 CYS A N 1
ATOM 1363 C CA . CYS A 1 170 ? 2.865 12.923 3.090 1.00 98.69 170 CYS A CA 1
ATOM 1364 C C . CYS A 1 170 ? 1.578 13.265 3.864 1.00 98.69 170 CYS A C 1
ATOM 1366 O O . CYS A 1 170 ? 1.538 14.291 4.553 1.00 98.69 170 CYS A O 1
ATOM 1368 N N . TRP A 1 171 ? 0.531 12.439 3.786 1.00 98.62 171 TRP A N 1
ATOM 1369 C CA . TRP A 1 171 ? -0.753 12.695 4.450 1.00 98.62 171 TRP A CA 1
ATOM 1370 C C . TRP A 1 171 ? -0.665 13.044 5.948 1.00 98.62 171 TRP A C 1
ATOM 1372 O O . TRP A 1 171 ? -1.338 13.990 6.367 1.00 98.62 171 TRP A O 1
ATOM 1382 N N . PRO A 1 172 ? 0.161 12.375 6.780 1.00 98.19 172 PRO A N 1
ATOM 1383 C CA . PRO A 1 172 ? 0.271 12.716 8.196 1.00 98.19 172 PRO A CA 1
ATOM 1384 C C . PRO A 1 172 ? 1.244 13.876 8.486 1.00 98.19 172 PRO A C 1
ATOM 1386 O O . PRO A 1 172 ? 1.521 14.143 9.662 1.00 98.19 172 PRO A O 1
ATOM 1389 N N . GLY A 1 173 ? 1.769 14.557 7.461 1.00 98.62 173 GLY A N 1
ATOM 1390 C CA . GLY A 1 173 ? 2.881 15.499 7.572 1.00 98.62 173 GLY A CA 1
ATOM 1391 C C . GLY A 1 173 ? 4.223 14.767 7.552 1.00 98.62 173 GLY A C 1
ATOM 1392 O O . GLY A 1 173 ? 4.440 13.902 6.703 1.00 98.62 173 GLY A O 1
ATOM 1393 N N . SER A 1 174 ? 5.115 15.106 8.484 1.00 98.62 174 SER A N 1
ATOM 1394 C CA . SER A 1 174 ? 6.429 14.460 8.625 1.00 98.62 174 SER A CA 1
ATOM 1395 C C . SER A 1 174 ? 6.292 12.942 8.834 1.00 98.62 174 SER A C 1
ATOM 1397 O O . SER A 1 174 ? 5.557 12.4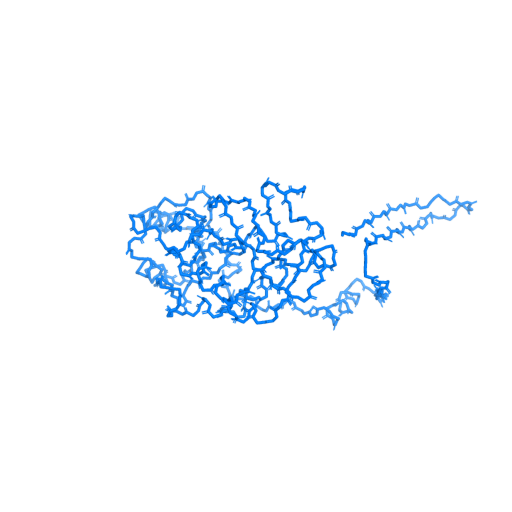75 9.713 1.00 98.62 174 SER A O 1
ATOM 1399 N N . SER A 1 175 ? 6.968 12.182 7.974 1.00 98.75 175 SER A N 1
ATOM 1400 C CA . SER A 1 175 ? 6.810 10.739 7.785 1.00 98.75 175 SER A CA 1
ATOM 1401 C C . SER A 1 175 ? 8.153 10.072 7.493 1.00 98.75 175 SER A C 1
ATOM 1403 O O . SER A 1 175 ? 8.963 10.595 6.728 1.00 98.75 175 SER A O 1
ATOM 1405 N N . SER A 1 176 ? 8.365 8.888 8.064 1.00 98.62 176 SER A N 1
ATOM 1406 C CA . SER A 1 176 ? 9.462 7.985 7.697 1.00 98.62 176 SER A CA 1
ATOM 1407 C C . SER A 1 176 ? 8.948 6.909 6.737 1.00 98.62 176 SER A C 1
ATOM 1409 O O . SER A 1 176 ? 7.764 6.583 6.748 1.00 98.62 176 SER A O 1
ATOM 1411 N N . TYR A 1 177 ? 9.823 6.337 5.912 1.00 98.88 177 TYR A N 1
ATOM 1412 C CA . TYR A 1 177 ? 9.456 5.335 4.903 1.00 98.88 177 TYR A CA 1
ATOM 1413 C C . TYR A 1 177 ? 10.179 4.029 5.201 1.00 98.88 177 TYR A C 1
ATOM 1415 O O . TYR A 1 177 ? 11.406 4.019 5.324 1.00 98.88 177 TYR A O 1
ATOM 1423 N N . LEU A 1 178 ? 9.426 2.941 5.362 1.00 98.81 178 LEU A N 1
ATOM 1424 C CA . LEU A 1 178 ? 9.994 1.615 5.619 1.00 98.81 178 LEU A CA 1
ATOM 1425 C C . LEU A 1 178 ? 10.797 1.142 4.406 1.00 98.81 178 LEU A C 1
ATOM 1427 O O . LEU A 1 178 ? 10.392 1.378 3.267 1.00 98.81 178 LEU A O 1
ATOM 1431 N N . ASP A 1 179 ? 11.921 0.468 4.637 1.00 98.75 179 ASP A N 1
ATOM 1432 C CA . ASP A 1 179 ? 12.721 -0.116 3.562 1.00 98.75 179 ASP A CA 1
ATOM 1433 C C . ASP A 1 179 ? 12.206 -1.507 3.170 1.00 98.75 179 ASP A C 1
ATOM 1435 O O . ASP A 1 179 ? 12.726 -2.537 3.597 1.00 98.75 179 ASP A O 1
ATOM 1439 N N . PHE A 1 180 ? 11.187 -1.548 2.312 1.00 98.81 180 PHE A N 1
ATOM 1440 C CA . PHE A 1 180 ? 1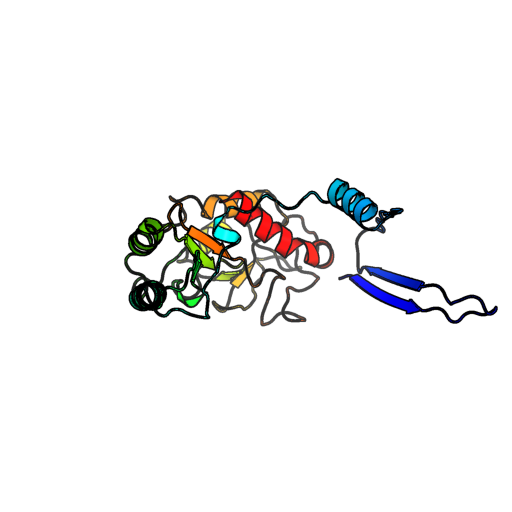0.607 -2.804 1.826 1.00 98.81 180 PHE A CA 1
ATOM 1441 C C . PHE A 1 180 ? 11.569 -3.667 0.989 1.00 98.81 180 PHE A C 1
ATOM 1443 O O . PHE A 1 180 ? 11.242 -4.819 0.686 1.00 98.81 180 PHE A O 1
ATOM 1450 N N . THR A 1 181 ? 12.761 -3.176 0.628 1.00 98.44 181 THR A N 1
ATOM 1451 C CA . THR A 1 181 ? 13.769 -4.003 -0.054 1.00 98.44 181 THR A CA 1
ATOM 1452 C C . THR A 1 181 ? 14.377 -5.058 0.882 1.00 98.44 181 THR A C 1
ATOM 1454 O O . THR A 1 181 ? 14.705 -6.162 0.433 1.00 98.44 181 THR A O 1
ATOM 1457 N N . ASP A 1 182 ? 14.407 -4.795 2.194 1.00 98.62 182 ASP A N 1
ATOM 1458 C CA . ASP A 1 182 ? 14.866 -5.730 3.225 1.00 98.62 182 ASP A CA 1
ATOM 1459 C C . ASP A 1 182 ? 13.753 -6.730 3.602 1.00 98.62 182 ASP A C 1
ATOM 1461 O O . ASP A 1 182 ? 12.629 -6.372 3.960 1.00 98.62 182 ASP A O 1
ATOM 1465 N N . ALA A 1 183 ? 14.068 -8.028 3.542 1.00 98.38 183 ALA A N 1
ATOM 1466 C CA . ALA A 1 183 ? 13.124 -9.098 3.868 1.00 98.38 183 ALA A CA 1
ATOM 1467 C C . ALA A 1 183 ? 12.629 -9.054 5.324 1.00 98.38 183 ALA A C 1
ATOM 1469 O O . ALA A 1 183 ? 11.497 -9.450 5.593 1.00 98.38 183 ALA A O 1
ATOM 1470 N N . ARG A 1 184 ? 13.444 -8.550 6.258 1.00 98.44 184 ARG A N 1
ATOM 1471 C CA . ARG A 1 184 ? 13.063 -8.393 7.668 1.00 98.44 184 ARG A CA 1
ATOM 1472 C C . ARG A 1 184 ? 11.981 -7.333 7.824 1.00 98.44 184 ARG A C 1
ATOM 1474 O O . ARG A 1 184 ? 11.043 -7.545 8.580 1.00 98.44 184 ARG A O 1
ATOM 1481 N N . VAL A 1 185 ? 12.086 -6.234 7.074 1.00 98.81 185 VAL A N 1
ATOM 1482 C CA . VAL A 1 185 ? 11.081 -5.162 7.068 1.00 98.81 185 VAL A CA 1
ATOM 1483 C C . VAL A 1 185 ? 9.766 -5.678 6.491 1.00 98.81 185 VAL A C 1
ATOM 1485 O O . VAL A 1 185 ? 8.710 -5.411 7.054 1.00 98.81 185 VAL A O 1
ATOM 1488 N N . ARG A 1 186 ? 9.817 -6.483 5.421 1.00 98.88 186 ARG A N 1
ATOM 1489 C CA . ARG A 1 186 ? 8.616 -7.124 4.858 1.00 98.88 186 A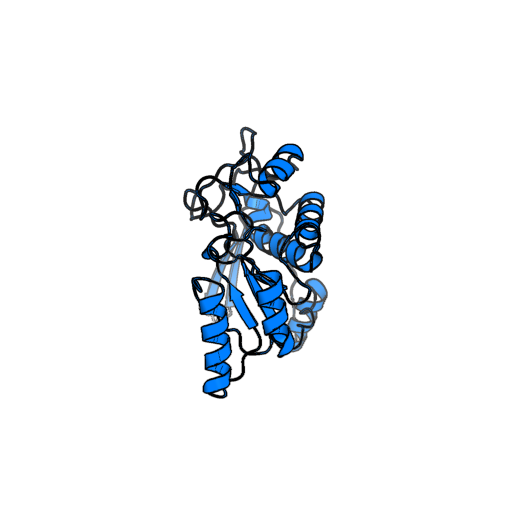RG A CA 1
ATOM 1490 C C . ARG A 1 186 ? 7.952 -8.097 5.829 1.00 98.88 186 ARG A C 1
ATOM 1492 O O . ARG A 1 186 ? 6.736 -8.052 5.977 1.00 98.88 186 ARG A O 1
ATOM 1499 N N . SER A 1 187 ? 8.734 -8.928 6.519 1.00 98.75 187 SER A N 1
ATOM 1500 C CA . SER A 1 187 ? 8.211 -9.830 7.556 1.00 98.75 187 SER A CA 1
ATOM 1501 C C . SER A 1 187 ? 7.564 -9.041 8.694 1.00 98.75 187 SER A C 1
ATOM 1503 O O . SER A 1 187 ? 6.431 -9.320 9.062 1.00 98.75 187 SER A O 1
ATOM 1505 N N . TRP A 1 188 ? 8.249 -8.009 9.192 1.00 98.75 188 TRP A N 1
ATOM 1506 C CA . TRP A 1 188 ? 7.730 -7.139 10.246 1.00 98.75 188 TRP A CA 1
ATOM 1507 C C . TRP A 1 188 ? 6.433 -6.436 9.829 1.00 98.75 188 TRP A C 1
ATOM 1509 O O . TRP A 1 188 ? 5.500 -6.332 10.619 1.00 98.75 188 TRP A O 1
ATOM 1519 N N . TRP A 1 189 ? 6.350 -5.981 8.574 1.00 98.81 189 TRP A N 1
ATOM 1520 C CA . TRP A 1 189 ? 5.141 -5.378 8.019 1.00 98.81 189 TRP A CA 1
ATOM 1521 C C . TRP A 1 189 ? 3.991 -6.379 7.917 1.00 98.81 189 TRP A C 1
ATOM 1523 O O . TRP A 1 189 ? 2.874 -6.056 8.308 1.00 98.81 189 TRP A O 1
ATOM 1533 N N . SER A 1 190 ? 4.273 -7.596 7.449 1.00 98.88 190 SER A N 1
ATOM 1534 C CA . SER A 1 190 ? 3.289 -8.682 7.357 1.00 98.88 190 SER A CA 1
ATOM 1535 C C . SER A 1 190 ? 2.685 -8.987 8.731 1.00 98.88 190 SER A C 1
ATOM 1537 O O . SER A 1 190 ? 1.467 -9.060 8.870 1.00 98.88 190 SER A O 1
ATOM 1539 N N . ASP A 1 191 ? 3.520 -9.040 9.775 1.00 98.56 191 ASP A N 1
ATOM 1540 C CA . ASP A 1 191 ? 3.077 -9.288 11.151 1.00 98.56 191 ASP A CA 1
ATOM 1541 C C . ASP A 1 191 ? 2.107 -8.213 11.669 1.00 98.56 191 ASP A C 1
ATOM 1543 O O . ASP A 1 191 ? 1.309 -8.486 12.565 1.00 98.56 191 ASP A O 1
ATOM 1547 N N . ARG A 1 192 ? 2.122 -6.985 11.130 1.00 98.56 192 ARG A N 1
ATOM 1548 C CA . ARG A 1 192 ? 1.164 -5.935 11.525 1.00 98.56 192 ARG A CA 1
ATOM 1549 C C . ARG A 1 192 ? -0.279 -6.277 11.175 1.00 98.56 192 ARG A C 1
ATOM 1551 O O . ARG A 1 192 ? -1.164 -5.750 11.834 1.00 98.56 192 ARG A O 1
ATOM 1558 N N . PHE A 1 193 ? -0.517 -7.153 10.202 1.00 98.69 193 PHE A N 1
ATOM 1559 C CA . PHE A 1 193 ? -1.863 -7.568 9.797 1.00 98.69 193 PHE A CA 1
ATOM 1560 C C . PHE A 1 193 ? -2.441 -8.701 10.654 1.00 98.69 193 PHE A C 1
ATOM 1562 O O . PHE A 1 193 ? -3.627 -9.005 10.532 1.00 98.69 193 PHE A O 1
ATOM 1569 N N . LEU A 1 194 ? -1.649 -9.287 11.563 1.00 98.44 194 LEU A N 1
ATOM 1570 C CA . LEU A 1 194 ? -2.167 -10.217 12.566 1.00 98.44 194 LEU A CA 1
ATOM 1571 C C . LEU A 1 194 ? -3.246 -9.528 13.414 1.00 98.44 194 LEU A C 1
ATOM 1573 O O . LEU A 1 194 ? -3.098 -8.364 13.790 1.00 98.44 194 LEU A O 1
ATOM 1577 N N . LEU A 1 195 ? -4.318 -10.252 13.750 1.00 98.06 195 LEU A N 1
ATOM 1578 C CA . LEU A 1 195 ? -5.476 -9.691 14.461 1.00 98.06 195 LEU A CA 1
ATOM 1579 C C . LEU A 1 195 ? -5.095 -9.088 15.823 1.00 98.06 195 LEU A C 1
ATOM 1581 O O . LEU A 1 195 ? -5.706 -8.116 16.261 1.00 98.06 195 LEU A O 1
ATOM 1585 N N . GLU A 1 196 ? -4.081 -9.646 16.488 1.00 97.06 196 GLU A N 1
ATOM 1586 C CA . GLU A 1 196 ? -3.526 -9.117 17.735 1.00 97.06 196 GLU A CA 1
ATOM 1587 C C . GLU A 1 196 ? -2.724 -7.816 17.571 1.00 97.06 196 GLU A C 1
ATOM 1589 O O . GLU A 1 196 ? -2.571 -7.084 18.545 1.00 97.06 196 GLU A O 1
ATOM 1594 N N . ASN A 1 197 ? -2.224 -7.524 16.366 1.00 97.81 197 ASN A N 1
ATOM 1595 C CA . ASN A 1 197 ? -1.415 -6.339 16.072 1.00 97.81 197 ASN A CA 1
ATOM 1596 C C . ASN A 1 197 ? -2.235 -5.231 15.395 1.00 97.81 197 ASN A C 1
ATOM 1598 O O . ASN A 1 197 ? -1.980 -4.053 15.641 1.00 97.81 197 ASN A O 1
ATOM 1602 N N . TYR A 1 198 ? -3.242 -5.584 14.590 1.00 98.44 198 TYR A N 1
ATOM 1603 C CA . TYR A 1 198 ? -4.200 -4.635 14.024 1.00 98.44 198 TYR A CA 1
ATOM 1604 C C . TYR A 1 198 ? -5.513 -4.671 14.808 1.00 98.44 198 TYR A C 1
ATOM 1606 O O . TYR A 1 198 ? -6.529 -5.204 14.350 1.00 98.44 198 TYR A O 1
ATOM 1614 N N . GLU A 1 199 ? -5.504 -4.079 16.002 1.00 98.06 199 GLU A N 1
ATOM 1615 C CA . GLU A 1 199 ? -6.691 -4.007 16.855 1.00 98.06 199 GLU A CA 1
ATOM 1616 C C . GLU A 1 199 ? -7.892 -3.400 16.107 1.00 98.06 199 GLU A C 1
ATOM 1618 O O . GLU A 1 199 ? -7.814 -2.337 15.487 1.00 98.06 199 GLU A O 1
ATOM 1623 N N . GLY A 1 200 ? -9.032 -4.091 16.171 1.00 98.19 200 GLY A N 1
ATOM 1624 C CA . GLY A 1 200 ? -10.254 -3.705 15.464 1.00 98.19 200 GLY A CA 1
ATOM 1625 C C . GLY A 1 200 ? -10.394 -4.294 14.059 1.00 98.19 200 GLY A C 1
ATOM 1626 O O . GLY A 1 200 ? -11.451 -4.119 13.459 1.00 98.19 200 GLY A O 1
ATOM 1627 N N . SER A 1 201 ? -9.389 -5.005 13.541 1.00 98.69 201 SER A N 1
ATOM 1628 C CA . SER A 1 201 ? -9.518 -5.819 12.326 1.00 98.69 201 SER A CA 1
ATOM 1629 C C . SER A 1 201 ? -10.258 -7.141 12.578 1.00 98.69 201 SER A C 1
ATOM 1631 O O . SER A 1 201 ? -10.377 -7.616 13.709 1.00 98.69 201 SER A O 1
ATOM 1633 N N . THR A 1 202 ? -10.780 -7.736 11.506 1.00 98.75 202 THR A N 1
ATOM 1634 C CA . THR A 1 202 ? -11.442 -9.049 11.502 1.00 98.75 202 THR A CA 1
ATOM 1635 C C . THR A 1 202 ? -11.011 -9.840 10.268 1.00 98.75 202 THR A C 1
ATOM 1637 O O . THR A 1 202 ? -10.470 -9.277 9.320 1.00 98.75 202 THR A O 1
ATOM 1640 N N . LEU A 1 203 ? -11.351 -11.132 10.199 1.00 98.25 203 LEU A N 1
ATOM 1641 C CA . LEU A 1 203 ? -11.117 -11.967 9.006 1.00 98.25 203 LEU A CA 1
ATOM 1642 C C . LEU A 1 203 ? -11.913 -11.528 7.758 1.00 98.25 203 LEU A C 1
ATOM 1644 O O . LEU A 1 203 ? -11.776 -12.125 6.691 1.00 98.25 203 LEU A O 1
ATOM 1648 N N . SER A 1 204 ? -12.801 -10.536 7.884 1.00 98.38 204 SER A N 1
ATOM 1649 C CA . SER A 1 204 ? -13.511 -9.933 6.750 1.00 98.38 204 SER A CA 1
ATOM 1650 C C . SER A 1 204 ? -12.919 -8.590 6.313 1.00 98.38 204 SER A C 1
ATOM 1652 O O . SER A 1 204 ? -13.474 -7.971 5.398 1.00 98.38 204 SER A O 1
ATOM 1654 N N . LEU A 1 205 ? -11.815 -8.160 6.935 1.00 98.75 205 LEU A N 1
ATOM 1655 C CA . LEU A 1 205 ? -11.038 -6.996 6.532 1.00 98.75 205 LEU A CA 1
ATOM 1656 C C . LEU A 1 205 ? -9.938 -7.392 5.549 1.00 98.75 205 LEU A C 1
ATOM 1658 O O . LEU A 1 205 ? -9.211 -8.355 5.761 1.00 98.75 205 LEU A O 1
ATOM 1662 N N . PHE A 1 206 ? -9.817 -6.610 4.488 1.00 98.81 206 PHE A N 1
ATOM 1663 C CA . PHE A 1 206 ? -8.743 -6.673 3.505 1.00 98.81 206 PHE A CA 1
ATOM 1664 C C . PHE A 1 206 ? -8.103 -5.288 3.377 1.00 98.81 206 PHE A C 1
ATOM 1666 O O . PHE A 1 206 ? -8.563 -4.320 3.986 1.00 98.81 206 PHE A O 1
ATOM 1673 N N . THR A 1 207 ? -7.049 -5.173 2.575 1.00 98.69 207 THR A N 1
ATOM 1674 C CA . THR A 1 207 ? -6.226 -3.960 2.551 1.00 98.69 207 THR A CA 1
ATOM 1675 C C . THR A 1 207 ? -6.050 -3.394 1.153 1.00 98.69 207 THR A C 1
ATOM 1677 O O . THR A 1 207 ? -5.931 -4.121 0.167 1.00 98.69 207 THR A O 1
ATOM 1680 N N . TRP A 1 208 ? -6.018 -2.069 1.093 1.00 98.88 208 TRP A N 1
ATOM 1681 C CA . TRP A 1 208 ? -5.597 -1.277 -0.049 1.00 98.88 208 TRP A CA 1
ATOM 1682 C C . TRP A 1 208 ? -4.243 -0.640 0.272 1.00 98.88 208 TRP A C 1
ATOM 1684 O O . TRP A 1 208 ? -4.116 0.049 1.277 1.00 98.88 208 TRP A O 1
ATOM 1694 N N . ASN A 1 209 ? -3.234 -0.867 -0.570 1.00 98.88 209 ASN A N 1
ATOM 1695 C CA . ASN A 1 209 ? -2.002 -0.082 -0.536 1.00 98.88 209 ASN A CA 1
ATOM 1696 C C . ASN A 1 209 ? -2.071 1.038 -1.573 1.00 98.88 209 ASN A C 1
ATOM 1698 O O . ASN A 1 209 ? -2.278 0.749 -2.754 1.00 98.88 209 ASN A O 1
ATOM 1702 N N . ASP A 1 210 ? -1.857 2.275 -1.138 1.00 98.81 210 ASP A N 1
ATOM 1703 C CA . ASP A 1 210 ? -1.694 3.442 -2.002 1.00 98.81 210 ASP A CA 1
ATOM 1704 C C . ASP A 1 210 ? -0.347 4.130 -1.734 1.00 98.81 210 ASP A C 1
ATOM 1706 O O . ASP A 1 210 ? 0.433 3.712 -0.867 1.00 98.81 210 ASP A O 1
ATOM 1710 N N . MET A 1 211 ? -0.064 5.188 -2.497 1.00 98.69 211 MET A N 1
ATOM 1711 C CA . MET A 1 211 ? 1.073 6.096 -2.298 1.00 98.69 211 MET A CA 1
ATOM 1712 C C . MET A 1 211 ? 2.436 5.376 -2.268 1.00 98.69 211 MET A C 1
ATOM 1714 O O . MET A 1 211 ? 3.381 5.823 -1.605 1.00 98.69 211 MET A O 1
ATOM 1718 N N . ASN A 1 212 ? 2.538 4.219 -2.929 1.00 98.75 212 ASN A N 1
ATOM 1719 C CA . ASN A 1 212 ? 3.647 3.277 -2.806 1.00 98.75 212 ASN A CA 1
ATOM 1720 C C . ASN A 1 212 ? 4.661 3.350 -3.953 1.00 98.75 212 ASN A C 1
ATOM 1722 O O . ASN A 1 212 ? 5.435 2.415 -4.146 1.00 98.75 212 ASN A O 1
ATOM 1726 N N . GLU A 1 213 ? 4.721 4.474 -4.661 1.00 98.75 213 GLU A N 1
ATOM 1727 C CA . GLU A 1 213 ? 5.755 4.763 -5.652 1.00 98.75 213 GLU A CA 1
ATOM 1728 C C . GLU A 1 213 ? 7.194 4.750 -5.092 1.00 98.75 213 GLU A C 1
ATOM 1730 O O . GLU A 1 213 ? 8.041 4.153 -5.760 1.00 98.75 213 GLU A O 1
ATOM 1735 N N . PRO A 1 214 ? 7.541 5.311 -3.905 1.00 98.31 214 PRO A N 1
ATOM 1736 C CA . PRO A 1 214 ? 6.734 5.971 -2.861 1.00 98.31 214 PRO A CA 1
ATOM 1737 C C . PRO A 1 214 ? 6.414 7.444 -3.136 1.00 98.31 214 PRO A C 1
ATOM 1739 O O . PRO A 1 214 ? 7.311 8.224 -3.453 1.00 98.31 214 PRO A O 1
ATOM 1742 N N . SER A 1 215 ? 5.170 7.858 -2.891 1.00 98.81 215 SER A N 1
ATOM 1743 C CA . SER A 1 215 ? 4.794 9.271 -2.973 1.00 98.81 215 SER A CA 1
ATOM 1744 C C . SER A 1 215 ? 5.325 10.066 -1.780 1.00 98.81 215 SER A C 1
ATOM 1746 O O . SER A 1 215 ? 4.932 9.831 -0.636 1.00 98.81 215 SER A O 1
ATOM 1748 N N . VAL A 1 216 ? 6.150 11.073 -2.067 1.00 98.81 216 VAL A N 1
ATOM 1749 C CA . VAL A 1 216 ? 6.733 12.010 -1.098 1.00 98.81 216 VAL A CA 1
ATOM 1750 C C . VAL A 1 216 ? 6.416 13.441 -1.537 1.00 98.81 216 VAL A C 1
ATOM 1752 O O . VAL A 1 216 ? 7.027 13.959 -2.468 1.00 98.81 216 VAL A O 1
ATOM 1755 N N . PHE A 1 217 ? 5.488 14.125 -0.865 1.00 98.75 217 PHE A N 1
ATOM 1756 C CA . PHE A 1 217 ? 4.938 15.418 -1.311 1.00 98.75 217 PHE A CA 1
ATOM 1757 C C . PHE A 1 217 ? 5.976 16.530 -1.472 1.00 98.75 217 PHE A C 1
ATOM 1759 O O . PHE A 1 217 ? 5.828 17.397 -2.330 1.00 98.75 217 PHE A O 1
ATOM 1766 N N . ASN A 1 218 ? 7.017 16.522 -0.642 1.00 98.38 218 ASN A N 1
ATOM 1767 C CA . ASN A 1 218 ? 8.120 17.482 -0.696 1.00 98.38 218 ASN A CA 1
ATOM 1768 C C . ASN A 1 218 ? 9.376 16.925 -1.391 1.00 98.38 218 ASN A C 1
ATOM 1770 O O . ASN A 1 218 ? 10.429 17.561 -1.337 1.00 98.38 218 ASN A O 1
ATOM 1774 N N . GLY A 1 219 ? 9.287 15.739 -1.993 1.00 98.12 219 GLY A N 1
ATOM 1775 C CA . GLY A 1 219 ? 10.385 15.088 -2.693 1.00 98.12 219 GLY A CA 1
ATOM 1776 C C . GLY A 1 219 ? 10.470 15.477 -4.176 1.00 98.12 219 GLY A C 1
ATOM 1777 O O . GLY A 1 219 ? 9.510 16.015 -4.741 1.00 98.12 219 GLY A O 1
ATOM 1778 N N . PRO A 1 220 ? 11.620 15.238 -4.833 1.00 97.50 220 PRO A N 1
ATOM 1779 C CA . PRO A 1 220 ? 11.743 15.424 -6.276 1.00 97.50 220 PRO A CA 1
ATOM 1780 C C . PRO A 1 220 ? 10.724 14.552 -7.013 1.00 97.50 220 PRO A C 1
ATOM 1782 O O . PRO A 1 220 ? 10.593 13.369 -6.719 1.00 97.50 220 PRO A O 1
ATOM 1785 N N . GLU A 1 221 ? 9.993 15.149 -7.957 1.00 97.75 221 GLU A N 1
ATOM 1786 C CA . GLU A 1 221 ? 8.967 14.449 -8.752 1.00 97.75 221 GLU A CA 1
ATOM 1787 C C . GLU A 1 221 ? 7.892 13.761 -7.889 1.00 97.75 221 GLU A C 1
ATOM 1789 O O . GLU A 1 221 ? 7.282 12.784 -8.305 1.00 97.75 221 GLU A O 1
ATOM 1794 N N . VAL A 1 222 ? 7.639 14.303 -6.689 1.00 98.44 222 VAL A N 1
ATOM 1795 C CA . VAL A 1 222 ? 6.715 13.728 -5.697 1.00 98.44 222 VAL A CA 1
ATOM 1796 C C . VAL A 1 222 ? 7.160 12.325 -5.253 1.00 98.44 222 VAL A C 1
ATOM 1798 O O . VAL A 1 222 ? 6.348 11.477 -4.912 1.00 98.44 222 VAL A O 1
ATOM 1801 N N . SER A 1 223 ? 8.468 12.067 -5.241 1.00 98.56 223 SER A N 1
ATOM 1802 C CA . SER A 1 223 ? 9.059 10.787 -4.854 1.00 98.56 223 SER A CA 1
ATOM 1803 C C . SER A 1 223 ? 10.313 10.977 -4.001 1.00 98.56 223 SER A C 1
ATOM 1805 O O . SER A 1 223 ? 10.813 12.082 -3.789 1.00 98.56 223 SER A O 1
ATOM 1807 N N . MET A 1 224 ? 10.825 9.878 -3.461 1.00 98.31 224 MET A N 1
ATOM 1808 C CA . MET A 1 224 ? 12.043 9.844 -2.666 1.00 98.31 224 MET A CA 1
ATOM 1809 C C . MET A 1 224 ? 13.289 10.246 -3.492 1.00 98.31 224 MET A C 1
ATOM 1811 O O . MET A 1 224 ? 13.393 9.895 -4.671 1.00 98.31 224 MET A O 1
ATOM 1815 N N . PRO A 1 225 ? 14.265 10.966 -2.899 1.00 98.06 225 PRO A N 1
ATOM 1816 C CA . PRO A 1 225 ? 15.525 11.299 -3.559 1.00 98.06 225 PRO A CA 1
ATOM 1817 C C . PRO A 1 225 ? 16.298 10.066 -4.027 1.00 98.06 225 PRO A C 1
ATOM 1819 O O . PRO A 1 225 ? 16.376 9.058 -3.328 1.00 98.06 225 PRO A O 1
ATOM 1822 N N . LYS A 1 226 ? 16.936 10.171 -5.197 1.00 98.31 226 LYS A N 1
ATOM 1823 C CA . LYS A 1 226 ? 17.676 9.062 -5.824 1.00 98.31 226 LYS A CA 1
ATOM 1824 C C . LYS A 1 226 ? 18.866 8.555 -5.003 1.00 98.31 226 LYS A C 1
ATOM 1826 O O . LYS A 1 226 ? 19.254 7.407 -5.190 1.00 98.31 226 LYS A O 1
ATOM 1831 N N . ASP A 1 227 ? 19.435 9.398 -4.143 1.00 98.25 227 ASP A N 1
ATOM 1832 C CA . ASP A 1 227 ? 20.575 9.106 -3.265 1.00 98.25 227 ASP A CA 1
ATOM 1833 C C . ASP A 1 227 ? 20.157 8.656 -1.850 1.00 98.25 227 ASP A C 1
ATOM 1835 O 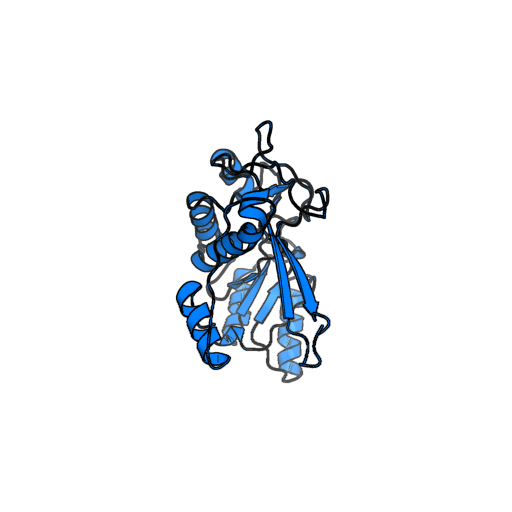O . ASP A 1 227 ? 21.015 8.430 -0.998 1.00 98.25 227 ASP A O 1
ATOM 1839 N N . ALA A 1 228 ? 18.855 8.494 -1.578 1.00 98.56 228 ALA A N 1
ATOM 1840 C CA . ALA A 1 228 ? 18.401 7.828 -0.360 1.00 98.56 228 ALA A CA 1
ATOM 1841 C C . ALA A 1 228 ? 18.887 6.370 -0.346 1.00 98.56 228 ALA A C 1
ATOM 1843 O O . ALA A 1 228 ? 18.952 5.715 -1.385 1.00 98.56 228 ALA A O 1
ATOM 1844 N N . LEU A 1 229 ? 19.238 5.860 0.830 1.00 98.69 229 LEU A N 1
ATOM 1845 C CA . LEU A 1 229 ? 19.892 4.570 1.001 1.00 98.69 229 LEU A CA 1
ATOM 1846 C C . LEU A 1 229 ? 18.953 3.568 1.666 1.00 98.69 229 LEU A C 1
ATOM 1848 O O . LEU A 1 229 ? 18.397 3.830 2.735 1.00 98.69 229 LEU A O 1
ATOM 1852 N N . SER A 1 230 ? 18.854 2.383 1.073 1.00 98.44 230 SER A N 1
ATOM 1853 C CA . SER A 1 230 ? 18.343 1.192 1.760 1.00 98.44 230 SER A CA 1
ATOM 1854 C C . SER A 1 230 ? 19.192 0.847 2.999 1.00 98.44 230 SER A C 1
ATOM 1856 O O . SER A 1 230 ? 20.282 1.387 3.240 1.00 98.44 230 SER A O 1
ATOM 1858 N N . LEU A 1 231 ? 18.718 -0.098 3.803 1.00 97.94 231 LEU A N 1
ATOM 1859 C CA . LEU A 1 231 ? 19.421 -0.646 4.961 1.00 97.94 231 LEU A CA 1
ATOM 1860 C C . LEU A 1 231 ? 20.720 -1.366 4.575 1.00 97.94 231 LEU A C 1
ATOM 1862 O O . LEU A 1 231 ? 21.608 -1.502 5.411 1.00 97.94 231 LEU A O 1
ATOM 1866 N N . THR A 1 232 ? 20.862 -1.765 3.308 1.00 97.00 232 THR A N 1
ATOM 1867 C CA . THR A 1 232 ? 22.077 -2.374 2.746 1.00 97.00 232 THR A CA 1
ATOM 1868 C C . THR A 1 232 ? 22.929 -1.394 1.932 1.00 97.00 232 THR A C 1
ATOM 1870 O O . THR A 1 232 ? 23.699 -1.823 1.077 1.00 97.00 232 THR A O 1
ATOM 1873 N N . ASP A 1 233 ? 22.772 -0.085 2.157 1.00 97.56 233 ASP A N 1
ATOM 1874 C CA . ASP A 1 233 ? 23.546 0.991 1.512 1.00 97.56 233 ASP A CA 1
ATOM 1875 C C . ASP A 1 233 ? 23.412 1.043 -0.027 1.00 97.56 233 ASP A C 1
ATOM 1877 O O . ASP A 1 233 ? 24.287 1.555 -0.724 1.00 97.56 233 ASP A O 1
ATOM 1881 N N . VAL A 1 234 ? 22.299 0.540 -0.576 1.00 98.06 234 VAL A N 1
ATOM 1882 C CA . VAL A 1 234 ? 21.969 0.653 -2.008 1.00 98.06 234 VAL A CA 1
ATOM 1883 C C . VAL A 1 234 ? 21.067 1.863 -2.237 1.00 98.06 234 VAL A C 1
ATOM 1885 O O . VAL A 1 234 ? 20.018 1.985 -1.594 1.00 98.06 234 VAL A O 1
ATOM 1888 N N . GLU A 1 235 ? 21.462 2.724 -3.173 1.00 98.38 235 GLU A N 1
ATOM 1889 C CA . GLU A 1 235 ? 20.739 3.942 -3.545 1.00 98.38 235 GLU A CA 1
ATOM 1890 C C . GLU A 1 235 ? 19.345 3.663 -4.126 1.00 98.38 235 GLU A C 1
ATOM 1892 O O . GLU A 1 235 ? 19.141 2.714 -4.885 1.00 98.38 235 GLU A O 1
ATOM 1897 N N . HIS A 1 236 ? 18.400 4.558 -3.841 1.00 98.62 236 HIS A N 1
ATOM 1898 C CA . HIS A 1 236 ? 17.017 4.504 -4.306 1.00 98.62 236 HIS A CA 1
ATOM 1899 C C . HIS A 1 236 ? 16.882 4.362 -5.823 1.00 98.62 236 HIS A C 1
ATOM 1901 O O . HIS A 1 236 ? 15.994 3.652 -6.296 1.00 98.62 236 HIS A O 1
ATOM 1907 N N . ARG A 1 237 ? 17.802 4.950 -6.599 1.00 98.06 237 ARG A N 1
ATOM 1908 C CA . ARG A 1 237 ? 17.835 4.804 -8.067 1.00 98.06 237 ARG A CA 1
ATOM 1909 C C . ARG A 1 237 ? 17.821 3.345 -8.552 1.00 98.06 237 ARG A C 1
ATOM 1911 O O . ARG A 1 237 ? 17.285 3.094 -9.630 1.00 98.06 237 ARG A O 1
ATOM 1918 N N . GLU A 1 238 ? 18.372 2.413 -7.768 1.00 97.62 238 GLU A N 1
ATOM 1919 C CA . GLU A 1 238 ? 18.500 0.993 -8.127 1.00 97.62 238 GLU A CA 1
ATOM 1920 C C . GLU A 1 238 ? 17.211 0.198 -7.885 1.00 97.62 238 GLU A C 1
ATOM 1922 O O . GLU A 1 238 ? 16.969 -0.814 -8.541 1.00 97.62 238 GLU A O 1
ATOM 1927 N N . TRP A 1 239 ? 16.369 0.638 -6.947 1.00 97.44 239 TRP A N 1
ATOM 1928 C CA . TRP A 1 239 ? 15.208 -0.129 -6.483 1.00 97.44 239 TRP A CA 1
ATOM 1929 C C . TRP A 1 239 ? 13.885 0.638 -6.523 1.00 97.44 239 TRP A C 1
ATOM 1931 O O . TRP A 1 239 ? 12.858 0.062 -6.174 1.00 97.44 239 TRP A O 1
ATOM 1941 N N . HIS A 1 240 ? 13.874 1.888 -6.997 1.00 98.44 240 HIS A N 1
ATOM 1942 C CA . HIS A 1 240 ? 12.690 2.752 -7.094 1.00 98.44 240 HIS A CA 1
ATOM 1943 C C . HIS A 1 240 ? 11.448 2.011 -7.626 1.00 98.44 240 HIS A C 1
ATOM 1945 O O . HIS A 1 240 ? 10.452 1.882 -6.924 1.00 98.44 240 HIS A O 1
ATOM 1951 N N . ASN A 1 241 ? 11.553 1.383 -8.804 1.00 97.81 241 ASN A N 1
ATOM 1952 C CA . ASN A 1 241 ? 10.435 0.663 -9.435 1.00 97.81 241 ASN A CA 1
ATOM 1953 C C . ASN A 1 241 ? 10.036 -0.655 -8.734 1.00 97.81 241 ASN A C 1
ATOM 1955 O O . ASN A 1 241 ? 9.049 -1.274 -9.128 1.00 97.81 241 ASN A O 1
ATOM 1959 N N . LEU A 1 242 ? 10.804 -1.122 -7.746 1.00 97.88 242 LEU A N 1
ATOM 1960 C CA . LEU A 1 242 ? 10.508 -2.328 -6.966 1.00 97.88 242 LEU A CA 1
ATOM 1961 C C . LEU A 1 242 ? 9.850 -2.011 -5.619 1.00 97.88 242 LEU A C 1
ATOM 1963 O O . LEU A 1 242 ? 9.298 -2.916 -4.997 1.00 97.88 242 LEU A O 1
ATOM 1967 N N . TYR A 1 243 ? 9.891 -0.755 -5.163 1.00 98.69 243 TYR A N 1
ATOM 1968 C CA . TYR A 1 243 ? 9.408 -0.379 -3.835 1.00 98.69 243 TYR A CA 1
ATOM 1969 C C . TYR A 1 243 ? 7.926 -0.725 -3.640 1.00 98.69 243 TYR A C 1
ATOM 1971 O O . TYR A 1 243 ? 7.577 -1.472 -2.724 1.00 98.69 243 TYR A O 1
ATOM 1979 N N . GLY A 1 244 ? 7.067 -0.267 -4.555 1.00 98.75 244 GLY A N 1
ATOM 1980 C CA . GLY A 1 244 ? 5.632 -0.543 -4.501 1.00 98.75 244 GLY A CA 1
ATOM 1981 C C . GLY A 1 244 ? 5.293 -2.028 -4.606 1.00 98.75 244 GLY A C 1
ATOM 1982 O O . GLY A 1 244 ? 4.413 -2.506 -3.890 1.00 98.75 244 GLY A O 1
ATOM 1983 N N . PHE A 1 245 ? 6.045 -2.776 -5.424 1.00 98.56 245 PHE A N 1
ATOM 1984 C CA . PHE A 1 245 ? 5.911 -4.231 -5.525 1.00 98.56 245 PHE A CA 1
ATOM 1985 C C . PHE A 1 245 ? 6.212 -4.914 -4.186 1.00 98.56 245 PHE A C 1
ATOM 1987 O O . PHE A 1 245 ? 5.428 -5.745 -3.736 1.00 98.56 245 PHE A O 1
ATOM 1994 N N . TYR A 1 246 ? 7.311 -4.546 -3.521 1.00 98.88 246 TYR A N 1
ATOM 1995 C CA . TYR A 1 246 ? 7.673 -5.137 -2.235 1.00 98.88 246 TYR A CA 1
ATOM 1996 C C . TYR A 1 246 ? 6.721 -4.749 -1.101 1.00 98.88 246 TYR A C 1
ATOM 1998 O O . TYR A 1 246 ? 6.444 -5.591 -0.247 1.00 98.88 246 TYR A O 1
ATOM 2006 N N . HIS A 1 247 ? 6.187 -3.525 -1.110 1.00 98.88 247 HIS A N 1
ATOM 2007 C CA . HIS A 1 247 ? 5.134 -3.117 -0.180 1.00 98.88 247 HIS A CA 1
ATOM 2008 C C . HIS A 1 247 ? 3.867 -3.965 -0.369 1.00 98.88 247 HIS A C 1
ATOM 2010 O O . HIS A 1 247 ? 3.355 -4.535 0.592 1.00 98.88 247 HIS A O 1
ATOM 2016 N N . GLN A 1 248 ? 3.410 -4.123 -1.616 1.00 98.88 248 GLN A N 1
ATOM 2017 C CA . GLN A 1 248 ? 2.238 -4.940 -1.930 1.00 98.88 248 GLN A CA 1
ATOM 2018 C C . GLN A 1 248 ? 2.451 -6.419 -1.582 1.00 98.88 248 GLN A C 1
ATOM 2020 O O . GLN A 1 248 ? 1.545 -7.064 -1.061 1.00 98.88 248 GLN A O 1
ATOM 2025 N N . MET A 1 249 ? 3.645 -6.954 -1.852 1.00 98.69 249 MET A N 1
ATOM 2026 C CA . MET A 1 249 ? 4.008 -8.330 -1.516 1.00 98.69 249 MET A CA 1
ATOM 2027 C C . MET A 1 249 ? 3.953 -8.566 -0.004 1.00 98.69 249 MET A C 1
ATOM 2029 O O . MET A 1 249 ? 3.328 -9.528 0.423 1.00 98.69 249 MET A O 1
ATOM 2033 N N . ALA A 1 250 ? 4.532 -7.666 0.796 1.00 98.88 250 ALA A N 1
ATOM 2034 C CA . ALA A 1 250 ? 4.503 -7.769 2.254 1.00 98.88 250 ALA A CA 1
ATOM 2035 C C . ALA A 1 250 ? 3.073 -7.669 2.815 1.00 98.88 250 ALA A C 1
ATOM 2037 O O . ALA A 1 250 ? 2.692 -8.435 3.689 1.00 98.88 250 ALA A O 1
ATOM 2038 N N . THR A 1 251 ? 2.243 -6.764 2.287 1.00 98.88 251 THR A N 1
ATOM 2039 C CA . THR A 1 251 ? 0.826 -6.695 2.682 1.00 98.88 251 THR A CA 1
ATOM 2040 C C . THR A 1 251 ? 0.088 -7.990 2.336 1.00 98.88 251 THR A C 1
ATOM 2042 O O . THR A 1 251 ? -0.671 -8.496 3.152 1.00 98.88 251 THR A O 1
ATOM 2045 N N . ALA A 1 252 ? 0.316 -8.554 1.146 1.00 98.56 252 ALA A N 1
ATOM 2046 C CA . ALA A 1 252 ? -0.325 -9.800 0.730 1.00 98.56 252 ALA A CA 1
ATOM 2047 C C . ALA A 1 252 ? 0.139 -11.023 1.540 1.00 98.56 252 ALA A C 1
ATOM 2049 O O . ALA A 1 252 ? -0.642 -11.950 1.705 1.00 98.56 252 ALA A O 1
ATOM 2050 N N . GLU A 1 253 ? 1.384 -11.040 2.025 1.00 98.31 253 GLU A N 1
ATOM 2051 C CA . GLU A 1 253 ? 1.912 -12.087 2.915 1.00 98.31 253 GLU A CA 1
ATOM 2052 C C . GLU A 1 253 ? 1.353 -11.990 4.345 1.00 98.31 253 GLU A C 1
ATOM 2054 O O . GLU A 1 253 ? 1.318 -12.999 5.048 1.00 98.31 253 GLU A O 1
ATOM 2059 N N . GLY A 1 254 ? 0.911 -10.801 4.772 1.00 97.88 254 GLY A N 1
ATOM 2060 C CA . GLY A 1 254 ? 0.285 -10.579 6.080 1.00 97.88 254 GLY A CA 1
ATOM 2061 C C . GLY A 1 254 ? -1.202 -10.949 6.169 1.00 97.88 254 GLY A C 1
ATOM 2062 O O . GLY A 1 254 ? -1.718 -11.061 7.281 1.00 97.88 254 GLY A O 1
ATOM 2063 N N . LEU A 1 255 ? -1.886 -11.124 5.030 1.00 95.94 255 LEU A N 1
ATOM 2064 C CA . LEU A 1 255 ? -3.315 -11.473 4.932 1.00 95.94 255 LEU A CA 1
ATOM 2065 C C . LEU A 1 255 ? -3.531 -12.980 4.722 1.00 95.94 255 LEU A C 1
ATOM 2067 O O . LEU A 1 255 ? -4.497 -13.517 5.313 1.00 95.94 255 LEU A O 1
#

pLDDT: mean 96.25, std 7.37, range [53.69, 98.94]

Foldseek 3Di:
DKDKDKDFDDDPPPPGTDIDMDIDAPDDDDDDDDQPAVDPVSSVVVVCVVVNDDDDDDPLVPWAEDADVAQQALVSLVVVVVVCVVVVNDHAEYEGEQNQADLSAPLHGPCVRYVQLLVSQVVCCVVNHAYEYEDEQWHQCDCPRPVNVVCVVVVQFWAALVGDFDWFQDSSGTTTGGQLVDPVSLQVLLQCLPCVNSPSDDPRYAYDYDCQLVQGCPDVVRDHDQQTAHPVRDGCSVCSNVRSVSNVVSSVSSD

Secondary structure (DSSP, 8-state):
-EEEEEEEPPPSSSSPPPEEEEEEESSS---------SSHHHHHHHHHHHH-------GGGGS-EE--S---SHHHHHHHHHHHHHTT---SEEEE-GGGSBTTBTT---TTT-S-HHHHHHHHHTTT-EEEEE--SEEE--TT-HHHHHHHHHT-B-B-TTSSB--EEETTEEEEEB-TTSHHHHHHHHHTTSTTTSTT--TTEEEE--STTTB-TTSGGGB--TT-B-TTS-BHHHHHHHHHHHHHHHHHHH-

Radius of gyration: 22.2 Å; chains: 1; bounding box: 58×36×71 Å

InterPro domains:
  IPR000322 Glycoside hydrolase family 31, TIM barrel domain [PF01055] (55-254)
  IPR017853 Glycoside hydrolase superfamily [SSF51445] (42-254)

Sequence (255 aa):
ETFVDVARGASARGGGGGWRSRWISESGIVDLSLLVGPRPHDALRQMTALTGRQALPPRFALGYHQCRWNYKDEADVFAVDAKFEEHNFPYDVLWLDIEHTDGKRYFTWDKPLFPAPAAMQDKLAERGRKMVTIVDPHIKRDPGYHVHSEASREGLYVRNKDGGEFDGWCWPGSSSYLDFTDARVRSWWSDRFLLENYEGSTLSLFTWNDMNEPSVFNGPEVSMPKDALSLTDVEHREWHNLYGFYHQMATAEGL